Protein AF-A0A1H9ZCP8-F1 (afdb_monomer)

Foldseek 3Di:
DDDPDDDPQQVLLVVLVVQLQVCLQVLPLVSNCVQADQQEWEQDPVVRDIATGSVSVSVVSVQVCQQFVNKHKAWDDWDDDRQKIKTKIWIWGAGCCQDPNRGGDRDIDIKIKMWIFGHDPSGGRYIYIDIPVVRRCVSVVNADDVVLCPDPVVVVVVVVSVVVPDPDDPDDPDDDDPDDDDDDDDDDDDDDDDDDDDDDDD

Radius of gyration: 33.03 Å; Cα contacts (8 Å, |Δi|>4): 284; chains: 1; bounding box: 80×65×100 Å

Solvent-accessible surface area (backbone atoms only — not comparable to full-atom values): 11971 Å² total; per-residue (Å²): 133,82,78,90,72,74,50,76,60,28,48,47,42,50,52,45,59,57,61,37,52,62,22,56,55,67,68,35,57,67,61,37,52,68,48,38,31,73,73,19,37,36,35,37,60,81,75,77,41,74,37,63,23,52,65,50,47,43,56,50,51,54,47,49,41,56,11,19,77,65,40,37,71,47,80,77,45,78,47,68,57,64,56,36,38,41,35,37,34,38,39,35,28,40,26,69,21,60,51,97,84,39,74,50,73,72,46,75,45,75,39,49,36,37,38,45,30,35,47,49,99,57,17,42,36,32,34,46,35,42,54,47,57,67,60,45,36,35,77,71,65,76,40,80,59,68,76,48,42,76,35,81,64,30,46,49,50,52,50,49,58,58,57,74,69,58,88,80,92,85,88,86,81,88,91,86,88,86,85,89,88,83,82,84,86,88,82,89,76,92,86,87,90,80,90,85,87,88,83,87,89,135

Mean predicted aligned error: 12.97 Å

Structure (mmCIF, N/CA/C/O backbone):
data_AF-A0A1H9ZCP8-F1
#
_entry.id   AF-A0A1H9ZCP8-F1
#
loop_
_atom_site.group_PDB
_atom_site.id
_atom_site.type_symbol
_atom_site.label_atom_id
_atom_site.label_alt_id
_atom_site.label_comp_id
_atom_site.label_asym_id
_atom_site.label_entity_id
_atom_site.label_seq_id
_atom_site.pdbx_PDB_ins_code
_atom_site.Cartn_x
_atom_site.Cartn_y
_atom_site.Cartn_z
_atom_site.occupancy
_atom_site.B_iso_or_equiv
_atom_site.auth_seq_id
_atom_site.auth_comp_id
_atom_site.auth_asym_id
_atom_site.auth_atom_id
_atom_site.pdbx_PDB_model_num
ATOM 1 N N . MET A 1 1 ? 11.572 27.901 -20.870 1.00 42.59 1 MET A N 1
ATOM 2 C CA . MET A 1 1 ? 11.394 26.896 -19.803 1.00 42.59 1 MET A CA 1
ATOM 3 C C . MET A 1 1 ? 11.040 25.614 -20.513 1.00 42.59 1 MET A C 1
ATOM 5 O O . MET A 1 1 ? 9.950 25.556 -21.071 1.00 42.59 1 MET A O 1
ATOM 9 N N . ASP A 1 2 ? 11.967 24.665 -20.594 1.00 48.75 2 ASP A N 1
ATOM 10 C CA . ASP A 1 2 ? 11.686 23.410 -21.289 1.00 48.75 2 ASP A CA 1
ATOM 11 C C . ASP A 1 2 ? 10.613 22.629 -20.537 1.00 48.75 2 ASP A C 1
ATOM 13 O O . ASP A 1 2 ? 10.631 22.541 -19.306 1.00 48.75 2 ASP A O 1
ATOM 17 N N . ALA A 1 3 ? 9.655 22.082 -21.283 1.00 55.41 3 ALA A N 1
ATOM 18 C CA . ALA A 1 3 ? 8.682 21.167 -20.718 1.00 55.41 3 ALA A CA 1
ATOM 19 C C . ALA A 1 3 ? 9.429 19.926 -20.213 1.00 55.41 3 ALA A C 1
ATOM 21 O O . ALA A 1 3 ? 10.132 19.277 -20.992 1.00 55.41 3 ALA A O 1
ATOM 22 N N . LEU A 1 4 ? 9.269 19.610 -18.922 1.00 67.75 4 LEU A N 1
ATOM 23 C CA . LEU A 1 4 ? 9.843 18.429 -18.272 1.00 67.75 4 LEU A CA 1
ATOM 24 C C . LEU A 1 4 ? 9.391 17.164 -19.011 1.00 67.75 4 LEU A C 1
ATOM 26 O O . LEU A 1 4 ? 8.312 16.620 -18.776 1.00 67.75 4 LEU A O 1
ATOM 30 N N . THR A 1 5 ? 10.216 16.730 -19.959 1.00 87.62 5 THR A N 1
ATOM 31 C CA . THR A 1 5 ? 9.909 15.619 -20.849 1.00 87.62 5 THR A CA 1
ATOM 32 C C . THR A 1 5 ? 10.414 14.349 -20.193 1.00 87.62 5 THR A C 1
ATOM 34 O O . THR A 1 5 ? 11.619 14.134 -20.104 1.00 87.62 5 THR A O 1
ATOM 37 N N . LEU A 1 6 ? 9.476 13.520 -19.730 1.00 93.31 6 LEU A N 1
ATOM 38 C CA . LEU A 1 6 ? 9.767 12.218 -19.131 1.00 93.31 6 LEU A CA 1
ATOM 39 C C . LEU A 1 6 ? 10.681 11.391 -20.037 1.00 93.31 6 LEU A C 1
ATOM 41 O O . LEU A 1 6 ? 10.380 11.199 -21.223 1.00 93.31 6 LEU A O 1
ATOM 45 N N . THR A 1 7 ? 11.745 10.844 -19.456 1.00 95.88 7 THR A N 1
ATOM 46 C CA . THR A 1 7 ? 12.612 9.884 -20.141 1.00 95.88 7 THR A CA 1
ATOM 47 C C . THR A 1 7 ? 11.831 8.612 -20.517 1.00 95.88 7 THR A C 1
ATOM 49 O O . THR A 1 7 ? 10.800 8.300 -19.907 1.00 95.88 7 THR A O 1
ATOM 52 N N . PRO A 1 8 ? 12.308 7.814 -21.493 1.00 95.94 8 PRO A N 1
ATOM 53 C CA . PRO A 1 8 ? 11.675 6.538 -21.837 1.00 95.94 8 PRO A CA 1
ATOM 54 C C . PRO A 1 8 ? 11.573 5.565 -20.651 1.00 95.94 8 PRO A C 1
ATOM 56 O O . PRO A 1 8 ? 10.605 4.812 -20.555 1.00 95.94 8 PRO A O 1
ATOM 59 N N . THR A 1 9 ? 12.545 5.603 -19.733 1.00 96.25 9 THR A N 1
ATOM 60 C CA . THR A 1 9 ? 12.542 4.802 -18.501 1.00 96.25 9 THR A CA 1
ATOM 61 C C . THR A 1 9 ? 11.464 5.266 -17.528 1.00 96.25 9 THR A C 1
ATOM 63 O O . THR A 1 9 ? 10.649 4.447 -17.111 1.00 96.25 9 THR A O 1
ATOM 66 N N . GLU A 1 10 ? 11.381 6.565 -17.236 1.00 97.19 10 GLU A N 1
ATOM 67 C CA . GLU A 1 10 ? 10.352 7.109 -16.340 1.00 97.19 10 GLU A CA 1
ATOM 68 C C . GLU A 1 10 ? 8.944 6.859 -16.885 1.00 97.19 10 GLU A C 1
ATOM 70 O O . GLU A 1 10 ? 8.060 6.463 -16.131 1.00 97.19 10 GLU A O 1
ATOM 75 N N . ARG A 1 11 ? 8.741 7.005 -18.202 1.00 96.88 11 ARG A N 1
ATOM 76 C CA . ARG A 1 11 ? 7.466 6.686 -18.861 1.00 96.88 11 ARG A CA 1
ATOM 77 C C . ARG A 1 11 ? 7.075 5.220 -18.662 1.00 96.88 11 ARG A C 1
ATOM 79 O O . ARG A 1 11 ? 6.011 4.958 -18.117 1.00 96.88 11 ARG A O 1
ATOM 86 N N . ARG A 1 12 ? 7.962 4.280 -19.011 1.00 97.12 12 ARG A N 1
ATOM 87 C CA . ARG A 1 12 ? 7.746 2.834 -18.814 1.00 97.12 12 ARG A CA 1
ATOM 88 C C . ARG A 1 12 ? 7.429 2.501 -17.353 1.00 97.12 12 ARG A C 1
ATOM 90 O O . ARG A 1 12 ? 6.548 1.693 -17.079 1.00 97.12 12 ARG A O 1
ATOM 97 N N . ASN A 1 13 ? 8.147 3.122 -16.420 1.00 97.69 13 ASN A N 1
ATOM 98 C CA . ASN A 1 13 ? 7.955 2.914 -14.991 1.00 97.69 13 ASN A CA 1
ATOM 99 C C . ASN A 1 13 ? 6.575 3.437 -14.537 1.00 97.69 13 ASN A C 1
ATOM 101 O O . ASN A 1 13 ? 5.847 2.709 -13.861 1.00 97.69 13 ASN A O 1
ATOM 105 N N . LEU A 1 14 ? 6.162 4.635 -14.974 1.00 97.06 14 LEU A N 1
ATOM 106 C CA . LEU A 1 14 ? 4.819 5.174 -14.726 1.00 97.06 14 LEU A CA 1
ATOM 107 C C . LEU A 1 14 ? 3.705 4.303 -15.323 1.00 97.06 14 LEU A C 1
ATOM 109 O O . LEU A 1 14 ? 2.698 4.085 -14.648 1.00 97.06 14 LEU A O 1
ATOM 113 N N . ASP A 1 15 ? 3.881 3.799 -16.546 1.00 97.44 15 ASP A N 1
ATOM 114 C CA . ASP A 1 15 ? 2.910 2.932 -17.223 1.00 97.44 15 ASP A CA 1
ATOM 115 C C . ASP A 1 15 ? 2.699 1.625 -16.431 1.00 97.44 15 ASP A C 1
ATOM 117 O O . ASP A 1 15 ? 1.558 1.222 -16.179 1.00 97.44 15 ASP A O 1
ATOM 121 N N . THR A 1 16 ? 3.782 1.006 -15.936 1.00 98.00 16 THR A N 1
ATOM 122 C CA . THR A 1 16 ? 3.701 -0.158 -15.034 1.00 98.00 16 THR A CA 1
ATOM 123 C C . THR A 1 16 ? 2.942 0.187 -13.750 1.00 98.00 16 THR A C 1
ATOM 125 O O . THR A 1 16 ? 2.014 -0.530 -13.372 1.00 98.00 16 THR A O 1
ATOM 128 N N . MET A 1 17 ? 3.285 1.293 -13.082 1.00 97.62 17 MET A N 1
ATOM 129 C CA . MET A 1 17 ? 2.613 1.699 -11.842 1.00 97.62 17 MET A CA 1
ATOM 130 C C . MET A 1 17 ? 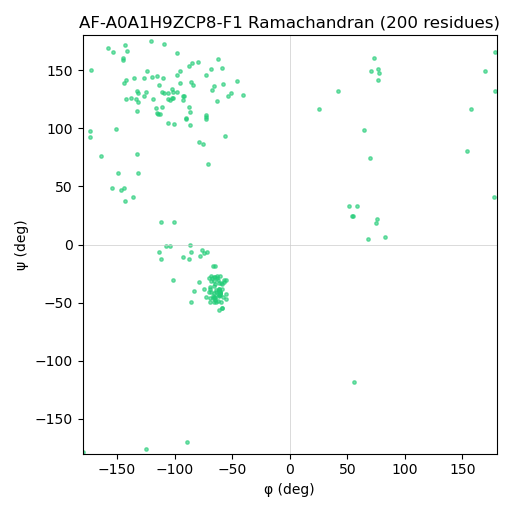1.135 2.078 -12.062 1.00 97.62 17 MET A C 1
ATOM 132 O O . MET A 1 17 ? 0.299 1.926 -11.166 1.00 97.62 17 MET A O 1
ATOM 136 N N . ALA A 1 18 ? 0.767 2.561 -13.252 1.00 96.94 18 ALA A N 1
ATOM 137 C CA . ALA A 1 18 ? -0.620 2.819 -13.638 1.00 96.94 18 ALA A CA 1
ATOM 138 C C . ALA A 1 18 ? -1.417 1.522 -13.817 1.00 96.94 18 ALA A C 1
ATOM 140 O O . ALA A 1 18 ? -2.562 1.455 -13.373 1.00 96.94 18 ALA A O 1
ATOM 141 N N . ALA A 1 19 ? -0.806 0.476 -14.377 1.00 97.88 19 ALA A N 1
ATOM 142 C CA . ALA A 1 19 ? -1.441 -0.831 -14.532 1.00 97.88 19 ALA A CA 1
ATOM 143 C C . ALA A 1 19 ? -1.687 -1.564 -13.194 1.00 97.88 19 ALA A C 1
ATOM 145 O O . ALA A 1 19 ? -2.640 -2.336 -13.089 1.00 97.88 19 ALA A O 1
ATOM 146 N N . VAL A 1 20 ? -0.887 -1.287 -12.156 1.00 97.75 20 VAL A N 1
ATOM 147 C CA . VAL A 1 20 ? -1.008 -1.905 -10.819 1.00 97.75 20 VAL A CA 1
ATOM 148 C C . VAL A 1 20 ? -2.257 -1.443 -10.049 1.00 97.75 20 VAL A C 1
ATOM 150 O O . VAL A 1 20 ? -2.931 -2.266 -9.424 1.00 97.75 20 VAL A O 1
ATOM 153 N N . VAL A 1 21 ? -2.612 -0.153 -10.099 1.00 96.44 21 VAL A N 1
ATOM 154 C CA . VAL A 1 21 ? -3.711 0.430 -9.292 1.00 96.44 21 VAL A CA 1
ATOM 155 C C . VAL A 1 21 ? -5.094 -0.203 -9.571 1.00 96.44 21 VAL A C 1
ATOM 157 O O . VAL A 1 21 ? -5.818 -0.494 -8.613 1.00 96.44 21 VAL A O 1
ATOM 160 N N . PRO A 1 22 ? -5.494 -0.492 -10.826 1.00 98.31 22 PRO A N 1
ATOM 161 C CA . PRO A 1 22 ? -6.716 -1.244 -11.108 1.00 98.31 22 PRO A CA 1
ATOM 162 C C . PRO A 1 22 ? -6.750 -2.649 -10.496 1.00 98.31 22 PRO A C 1
ATOM 164 O O . PRO A 1 22 ? -7.827 -3.096 -10.111 1.00 98.31 22 PRO A O 1
ATOM 167 N N . GLN A 1 23 ? -5.609 -3.337 -10.374 1.00 98.50 23 GLN A N 1
ATOM 168 C CA . GLN A 1 23 ? -5.559 -4.689 -9.798 1.00 98.50 23 GLN A CA 1
ATOM 169 C C . GLN A 1 23 ? -5.736 -4.652 -8.277 1.00 98.50 23 GLN A C 1
ATOM 171 O O . GLN A 1 23 ? -6.489 -5.454 -7.726 1.00 98.50 23 GLN A O 1
ATOM 176 N N . TRP A 1 24 ? -5.148 -3.650 -7.611 1.00 98.25 24 TRP A N 1
ATOM 177 C CA . TRP A 1 24 ? -5.436 -3.341 -6.206 1.00 98.25 24 TRP A CA 1
ATOM 178 C C . TRP A 1 24 ? -6.925 -3.109 -5.957 1.00 98.25 24 TRP A C 1
ATOM 180 O O . TRP A 1 24 ? -7.489 -3.709 -5.051 1.00 98.25 24 TRP A O 1
ATOM 190 N N . ASN A 1 25 ? -7.578 -2.305 -6.796 1.00 98.44 25 ASN A N 1
ATOM 191 C CA . ASN A 1 25 ? -9.012 -2.012 -6.691 1.00 98.44 25 ASN A CA 1
ATOM 192 C C . ASN A 1 25 ? -9.939 -3.187 -7.074 1.00 98.44 25 ASN A C 1
ATOM 194 O O . ASN A 1 25 ? -11.153 -3.079 -6.911 1.00 98.44 25 ASN A O 1
ATOM 198 N N . ARG A 1 26 ? -9.388 -4.296 -7.582 1.00 98.44 26 ARG A N 1
ATOM 199 C CA . ARG A 1 26 ? -10.088 -5.570 -7.841 1.00 98.44 26 ARG A CA 1
ATOM 200 C C . ARG A 1 26 ? -9.711 -6.675 -6.847 1.00 98.44 26 ARG A C 1
ATOM 202 O O . ARG A 1 26 ? -10.201 -7.791 -6.983 1.00 98.44 26 ARG A O 1
ATOM 209 N N . HIS A 1 27 ? -8.801 -6.385 -5.913 1.00 98.56 27 HIS A N 1
ATOM 210 C CA . HIS A 1 27 ? -8.153 -7.351 -5.013 1.00 98.56 27 HIS A CA 1
ATOM 211 C C . HIS A 1 27 ? -7.450 -8.513 -5.744 1.00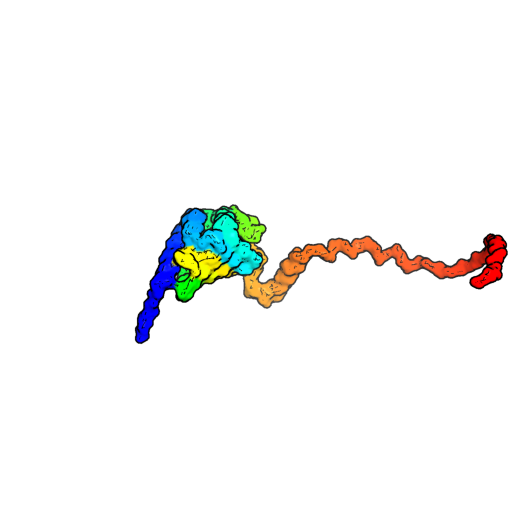 98.56 27 HIS A C 1
ATOM 213 O O . HIS A 1 27 ? -7.227 -9.580 -5.169 1.00 98.56 27 HIS A O 1
ATOM 219 N N . ASP A 1 28 ? -7.055 -8.308 -7.007 1.00 98.75 28 ASP A N 1
ATOM 220 C CA . ASP A 1 28 ? -6.377 -9.323 -7.816 1.00 98.75 28 ASP A CA 1
ATOM 221 C C . ASP A 1 28 ? -4.893 -9.412 -7.439 1.00 98.75 28 ASP A C 1
ATOM 223 O O . ASP A 1 28 ? -4.020 -8.761 -8.016 1.00 98.75 28 ASP A O 1
ATOM 227 N N . VAL A 1 29 ? -4.601 -10.257 -6.451 1.00 98.75 29 VAL A N 1
ATOM 228 C CA . VAL A 1 29 ? -3.238 -10.524 -5.976 1.00 98.75 29 VAL A CA 1
ATOM 229 C C . VAL A 1 29 ? -2.334 -11.060 -7.092 1.00 98.75 29 VAL A C 1
ATOM 231 O O . VAL A 1 29 ? -1.146 -10.740 -7.103 1.00 98.75 29 VAL A O 1
ATOM 234 N N . ALA A 1 30 ? -2.857 -11.849 -8.037 1.00 98.62 30 ALA A N 1
ATOM 235 C CA . ALA A 1 30 ? -2.056 -12.371 -9.143 1.00 98.62 30 ALA A CA 1
ATOM 236 C C . ALA A 1 30 ? -1.721 -11.256 -10.145 1.00 98.62 30 ALA A C 1
ATOM 238 O O . ALA A 1 30 ? -0.556 -11.100 -10.516 1.00 98.62 30 ALA A O 1
ATOM 239 N N . GLY A 1 31 ? -2.712 -10.434 -10.500 1.00 98.56 31 GLY A N 1
ATOM 240 C CA . GLY A 1 31 ? -2.549 -9.238 -11.324 1.00 98.56 31 GLY A CA 1
ATOM 241 C C . GLY A 1 31 ? -1.559 -8.235 -10.730 1.00 98.56 31 GLY A C 1
ATOM 242 O O . GLY A 1 31 ? -0.671 -7.774 -11.440 1.00 98.56 31 GLY A O 1
ATOM 243 N N . ILE A 1 32 ? -1.629 -7.951 -9.423 1.00 98.75 32 ILE A N 1
ATOM 244 C CA . ILE A 1 32 ? -0.652 -7.089 -8.727 1.00 98.75 32 ILE A CA 1
ATOM 245 C C . ILE A 1 32 ? 0.763 -7.674 -8.865 1.00 98.75 32 ILE A C 1
ATOM 247 O O . ILE A 1 32 ? 1.674 -7.008 -9.360 1.00 98.75 32 ILE A O 1
ATOM 251 N N . LEU A 1 33 ? 0.951 -8.943 -8.484 1.00 98.69 33 LEU A N 1
ATOM 252 C CA . LEU A 1 33 ? 2.263 -9.600 -8.489 1.00 98.69 33 LEU A CA 1
ATOM 253 C C . LEU A 1 33 ? 2.845 -9.812 -9.899 1.00 98.69 33 LEU A C 1
ATOM 255 O O . LEU A 1 33 ? 4.059 -9.985 -10.030 1.00 98.69 33 LEU A O 1
ATOM 259 N N . ALA A 1 34 ? 2.033 -9.764 -10.958 1.00 98.44 34 ALA A N 1
ATOM 260 C CA . ALA A 1 34 ? 2.506 -9.834 -12.341 1.00 98.44 34 ALA A CA 1
ATOM 261 C C . ALA A 1 34 ? 3.418 -8.650 -12.722 1.00 98.44 34 ALA A C 1
ATOM 263 O O . ALA A 1 34 ? 4.331 -8.827 -13.534 1.00 98.44 34 ALA A O 1
ATOM 264 N N . HIS A 1 35 ? 3.232 -7.480 -12.098 1.00 98.38 35 HIS A N 1
ATOM 265 C CA . HIS A 1 35 ? 4.054 -6.276 -12.300 1.00 98.38 35 HIS A CA 1
ATOM 266 C C . HIS A 1 35 ? 5.291 -6.210 -11.390 1.00 98.38 35 HIS A C 1
ATOM 268 O O . HIS A 1 35 ? 6.184 -5.392 -11.602 1.00 98.38 35 HIS A O 1
ATOM 274 N N . TYR A 1 36 ? 5.363 -7.068 -10.374 1.00 98.56 36 TYR A N 1
ATOM 275 C CA . TYR A 1 36 ? 6.453 -7.068 -9.403 1.00 98.56 36 TYR A CA 1
ATOM 276 C C . TYR A 1 36 ? 7.639 -7.885 -9.952 1.00 98.56 36 TYR A C 1
ATOM 278 O O . TYR A 1 36 ? 7.481 -8.761 -10.815 1.00 98.56 36 TYR A O 1
ATOM 286 N N . ASP A 1 37 ? 8.841 -7.606 -9.460 1.00 98.56 37 ASP A N 1
ATOM 287 C CA . ASP A 1 37 ? 10.023 -8.448 -9.642 1.00 98.56 37 ASP A CA 1
ATOM 288 C C . ASP A 1 37 ? 9.888 -9.718 -8.786 1.00 98.56 37 ASP A C 1
ATOM 290 O O . ASP A 1 37 ? 9.305 -9.690 -7.699 1.00 98.56 37 ASP A O 1
ATOM 294 N N . ASP A 1 38 ? 10.402 -10.859 -9.248 1.00 97.81 38 ASP A N 1
ATOM 295 C CA . ASP A 1 38 ? 10.293 -12.122 -8.498 1.00 97.81 38 ASP A CA 1
ATOM 296 C C . ASP A 1 38 ? 11.028 -12.069 -7.147 1.00 97.81 38 ASP A C 1
ATOM 298 O O . ASP A 1 38 ? 10.623 -12.729 -6.186 1.00 97.81 38 ASP A O 1
ATOM 302 N N . ARG A 1 39 ? 12.066 -11.227 -7.054 1.00 97.75 39 ARG A N 1
ATOM 303 C CA . ARG A 1 39 ? 12.881 -10.968 -5.862 1.00 97.75 39 ARG A CA 1
ATOM 304 C C . ARG A 1 39 ? 12.500 -9.665 -5.145 1.00 97.75 39 ARG A C 1
ATOM 306 O O . ARG A 1 39 ? 13.316 -9.177 -4.361 1.00 97.75 39 ARG A O 1
ATOM 313 N N . ILE A 1 40 ? 11.292 -9.128 -5.379 1.00 98.69 40 ILE A N 1
ATOM 314 C CA . ILE A 1 40 ? 10.762 -7.935 -4.691 1.00 98.69 40 ILE A CA 1
ATOM 315 C C . ILE A 1 40 ? 11.115 -7.944 -3.200 1.00 98.69 40 ILE A C 1
ATOM 317 O O . ILE A 1 40 ? 10.858 -8.920 -2.490 1.00 98.69 40 ILE A O 1
ATOM 321 N N . THR A 1 41 ? 11.683 -6.844 -2.716 1.00 98.75 41 THR A N 1
ATOM 322 C CA . THR A 1 41 ? 11.825 -6.588 -1.282 1.00 98.75 41 THR A CA 1
ATOM 323 C C . THR A 1 41 ? 10.902 -5.440 -0.886 1.00 98.75 41 THR A C 1
ATOM 325 O O . THR A 1 41 ? 11.038 -4.333 -1.388 1.00 98.75 41 THR A O 1
ATOM 328 N N . TRP A 1 42 ? 9.948 -5.706 0.006 1.00 98.62 42 TRP A N 1
ATOM 329 C CA . TRP A 1 42 ? 8.998 -4.702 0.486 1.00 98.62 42 TRP A CA 1
ATOM 330 C C . TRP A 1 42 ? 9.259 -4.417 1.966 1.00 98.62 42 TRP A C 1
ATOM 332 O O . TRP A 1 42 ? 9.062 -5.279 2.826 1.00 98.62 42 TRP A O 1
ATOM 342 N N . HIS A 1 43 ? 9.721 -3.206 2.257 1.00 98.50 43 HIS A N 1
ATOM 343 C CA . HIS A 1 43 ? 9.957 -2.683 3.593 1.00 98.50 43 HIS A CA 1
ATOM 344 C C . HIS A 1 43 ? 8.697 -1.984 4.117 1.00 98.50 43 HIS A C 1
ATOM 346 O O . HIS A 1 43 ? 8.351 -0.893 3.677 1.00 98.50 43 HIS A O 1
ATOM 352 N N . ASP A 1 44 ? 8.020 -2.599 5.085 1.00 96.88 44 ASP A N 1
ATOM 353 C CA . ASP A 1 44 ? 6.991 -1.931 5.880 1.00 96.88 44 ASP A CA 1
ATOM 354 C C . ASP A 1 44 ? 7.669 -1.229 7.060 1.00 96.88 44 ASP A C 1
ATOM 356 O O . ASP A 1 44 ? 8.072 -1.863 8.046 1.00 96.88 44 ASP A O 1
ATOM 360 N N . VAL A 1 45 ? 7.815 0.090 6.932 1.00 97.44 45 VAL A N 1
ATOM 361 C CA . VAL A 1 45 ? 8.527 0.918 7.910 1.00 97.44 45 VAL A CA 1
ATOM 362 C C . VAL A 1 45 ? 7.760 0.983 9.230 1.00 97.44 45 VAL A C 1
ATOM 364 O O . VAL A 1 45 ? 8.358 0.854 10.298 1.00 97.44 45 VAL A O 1
ATOM 367 N N . ALA A 1 46 ? 6.432 1.114 9.175 1.00 90.25 46 ALA A N 1
ATOM 368 C CA . ALA A 1 46 ? 5.585 1.273 10.358 1.00 90.25 46 ALA A CA 1
ATOM 369 C C . ALA A 1 46 ? 5.586 0.036 11.277 1.00 90.25 46 ALA A C 1
ATOM 371 O O . ALA A 1 46 ? 5.398 0.163 12.488 1.00 90.25 46 ALA A O 1
ATOM 372 N N . ARG A 1 47 ? 5.813 -1.160 10.720 1.00 90.38 47 ARG A N 1
ATOM 373 C CA . ARG A 1 47 ? 5.908 -2.429 11.460 1.00 90.38 47 ARG A CA 1
ATOM 374 C C . ARG A 1 47 ? 7.338 -2.941 11.633 1.00 90.38 47 ARG A C 1
ATOM 376 O O . ARG A 1 47 ? 7.507 -4.002 12.232 1.00 90.38 47 ARG A O 1
ATOM 383 N N . GLY A 1 48 ? 8.347 -2.249 11.098 1.00 94.12 48 GLY A N 1
ATOM 384 C CA . GLY A 1 48 ? 9.742 -2.704 11.112 1.00 94.12 48 GLY A CA 1
ATOM 385 C C . GLY A 1 48 ? 9.938 -4.067 10.437 1.00 94.12 48 GLY A C 1
ATOM 386 O O . GLY A 1 48 ? 10.751 -4.875 10.886 1.00 94.12 48 GLY A O 1
ATOM 387 N N . ARG A 1 49 ? 9.148 -4.370 9.397 1.00 95.00 49 ARG A N 1
ATOM 388 C CA . ARG A 1 49 ? 9.129 -5.679 8.725 1.00 95.00 49 ARG A CA 1
ATOM 389 C C . ARG A 1 49 ? 9.609 -5.562 7.288 1.00 95.00 49 ARG A C 1
ATOM 391 O O . ARG A 1 49 ? 9.303 -4.604 6.597 1.00 95.00 49 ARG A O 1
ATOM 398 N N . THR A 1 50 ? 10.304 -6.591 6.816 1.00 98.44 50 THR A N 1
ATOM 399 C CA . THR A 1 50 ? 10.656 -6.742 5.400 1.00 98.44 50 THR A CA 1
ATOM 400 C C . THR A 1 50 ? 10.032 -8.025 4.867 1.00 98.44 50 THR A C 1
ATOM 402 O O . THR A 1 50 ? 10.243 -9.089 5.449 1.00 98.44 50 THR A O 1
ATOM 405 N N . LEU A 1 51 ? 9.260 -7.927 3.787 1.00 98.50 51 LEU A N 1
ATOM 406 C CA . LEU A 1 51 ? 8.754 -9.061 3.013 1.00 98.50 51 LEU A CA 1
ATOM 407 C C . LEU A 1 51 ? 9.700 -9.299 1.832 1.00 98.50 51 LEU A C 1
ATOM 409 O O . LEU A 1 51 ? 10.162 -8.341 1.211 1.00 98.50 51 LEU A O 1
ATOM 413 N N . ARG A 1 52 ? 10.003 -10.561 1.523 1.00 98.62 52 ARG A N 1
ATOM 414 C CA . ARG A 1 52 ? 10.921 -10.939 0.439 1.00 98.62 52 ARG A CA 1
ATOM 415 C C . ARG A 1 52 ? 10.273 -11.927 -0.523 1.00 98.62 52 ARG A C 1
ATOM 417 O O . ARG A 1 52 ? 9.795 -12.983 -0.109 1.00 98.62 52 ARG A O 1
ATOM 424 N N . GLY A 1 53 ? 10.318 -11.586 -1.806 1.00 98.56 53 GLY A N 1
ATOM 425 C CA . GLY A 1 53 ? 9.746 -12.353 -2.905 1.00 98.56 53 GLY A CA 1
ATOM 426 C C . GLY A 1 53 ? 8.218 -12.286 -2.977 1.00 98.56 53 GLY A C 1
ATOM 427 O O . GLY A 1 53 ? 7.520 -11.980 -2.004 1.00 98.56 53 GLY A O 1
ATOM 428 N N . LYS A 1 54 ? 7.686 -12.617 -4.157 1.00 98.56 54 LYS A N 1
ATOM 429 C CA . LYS A 1 54 ? 6.247 -12.528 -4.465 1.00 98.56 54 LYS A CA 1
ATOM 430 C C . LYS A 1 54 ? 5.348 -13.329 -3.525 1.00 98.56 54 LYS A C 1
ATOM 432 O O . LYS A 1 54 ? 4.225 -12.904 -3.278 1.00 98.56 54 LYS A O 1
ATOM 437 N N . GLN A 1 55 ? 5.828 -14.445 -2.972 1.00 98.56 55 GLN A N 1
ATOM 438 C CA . GLN A 1 55 ? 5.056 -15.260 -2.031 1.00 98.56 55 GLN A CA 1
ATOM 439 C C . GLN A 1 55 ? 4.699 -14.473 -0.761 1.00 98.56 55 GLN A C 1
ATOM 441 O O . GLN A 1 55 ? 3.521 -14.303 -0.463 1.00 98.56 55 GLN A O 1
ATOM 446 N N . GLN A 1 56 ? 5.697 -13.923 -0.057 1.00 98.62 56 GLN A N 1
ATOM 447 C CA . GLN A 1 56 ? 5.467 -13.200 1.202 1.00 98.62 56 GLN A CA 1
ATOM 448 C C . GLN A 1 56 ? 4.637 -11.927 0.994 1.00 98.62 56 GLN A C 1
ATOM 450 O O . GLN A 1 56 ? 3.827 -11.566 1.849 1.00 98.62 56 GLN A O 1
ATOM 455 N N . VAL A 1 57 ? 4.822 -11.263 -0.151 1.00 98.69 57 VAL A N 1
ATOM 456 C CA . VAL A 1 57 ? 3.993 -10.125 -0.561 1.00 98.69 57 VAL A CA 1
ATOM 457 C C . VAL A 1 57 ? 2.552 -10.569 -0.823 1.00 98.69 57 VAL A C 1
ATOM 459 O O . VAL A 1 57 ? 1.630 -9.985 -0.265 1.00 98.69 57 VAL A O 1
ATOM 462 N N . GLY A 1 58 ? 2.334 -11.633 -1.599 1.00 98.69 58 GLY A N 1
ATOM 463 C CA . GLY A 1 58 ? 1.001 -12.168 -1.887 1.00 98.69 58 GLY A CA 1
ATOM 464 C C . GLY A 1 58 ? 0.246 -12.641 -0.645 1.00 98.69 58 GLY A C 1
ATOM 465 O O . GLY A 1 58 ? -0.953 -12.398 -0.526 1.00 98.69 58 GLY A O 1
ATOM 466 N N . ASP A 1 59 ? 0.944 -13.262 0.306 1.00 98.50 59 ASP A N 1
ATOM 467 C CA . ASP A 1 59 ? 0.377 -13.675 1.593 1.00 98.50 59 ASP A CA 1
ATOM 468 C C . ASP A 1 59 ? -0.068 -12.461 2.425 1.00 98.50 59 ASP A C 1
ATOM 470 O O . ASP A 1 59 ? -1.158 -12.467 3.002 1.00 98.50 59 ASP A O 1
ATOM 474 N N . TYR A 1 60 ? 0.727 -11.384 2.427 1.00 97.69 60 TYR A N 1
ATOM 475 C CA . TYR A 1 60 ? 0.351 -10.114 3.049 1.00 97.69 60 TYR A CA 1
ATOM 476 C C . TYR A 1 60 ? -0.853 -9.456 2.358 1.00 97.69 60 TYR A C 1
ATOM 478 O O . TYR A 1 60 ? -1.786 -9.049 3.048 1.00 97.69 60 TYR A O 1
ATOM 486 N N . LEU A 1 61 ? -0.873 -9.400 1.021 1.00 98.50 61 LEU A N 1
ATOM 487 C CA . LEU A 1 61 ? -1.976 -8.819 0.247 1.00 98.50 61 LEU A CA 1
ATOM 488 C C . LEU A 1 61 ? -3.297 -9.565 0.485 1.00 98.50 61 LEU A C 1
ATOM 490 O O . LEU A 1 61 ? -4.315 -8.929 0.746 1.00 98.50 61 LEU A O 1
ATOM 494 N N . ARG A 1 62 ? -3.284 -10.908 0.494 1.00 98.62 62 ARG A N 1
ATOM 495 C CA . ARG A 1 62 ? -4.474 -11.712 0.839 1.00 98.62 62 ARG A CA 1
ATOM 496 C C . A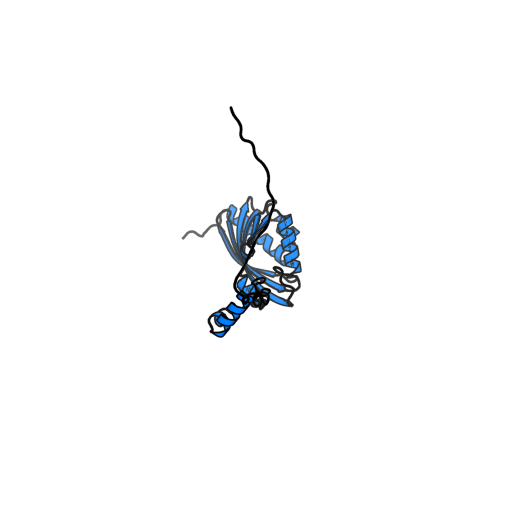RG A 1 62 ? -4.966 -11.424 2.260 1.00 98.62 62 ARG A C 1
ATOM 498 O O . ARG A 1 62 ? -6.169 -11.292 2.465 1.00 98.62 62 ARG A O 1
ATOM 505 N N . GLY A 1 63 ? -4.057 -11.273 3.225 1.00 98.06 63 GLY A N 1
ATOM 506 C CA . GLY A 1 63 ? -4.407 -10.868 4.590 1.00 98.06 63 GLY A CA 1
ATOM 507 C C . GLY A 1 63 ? -5.002 -9.457 4.673 1.00 98.06 63 GLY A C 1
ATOM 508 O O . GLY A 1 63 ? -5.961 -9.240 5.408 1.00 98.06 63 GLY A O 1
ATOM 509 N N . LEU A 1 64 ? -4.475 -8.509 3.893 1.00 97.81 64 LEU A N 1
ATOM 510 C CA . LEU A 1 64 ? -4.966 -7.131 3.827 1.00 97.81 64 LEU A CA 1
ATOM 511 C C . LEU A 1 64 ? -6.372 -7.049 3.214 1.00 97.81 64 LEU A C 1
ATOM 513 O O . LEU A 1 64 ? -7.240 -6.406 3.798 1.00 97.81 64 LEU A O 1
ATOM 517 N N . PHE A 1 65 ? -6.626 -7.740 2.099 1.00 98.69 65 PHE A N 1
ATOM 518 C CA . PHE A 1 65 ? -7.959 -7.795 1.486 1.00 98.69 65 PHE A CA 1
ATOM 519 C C . PHE A 1 65 ? -8.967 -8.570 2.350 1.00 98.69 65 PHE A C 1
ATOM 521 O O . PHE A 1 65 ? -10.131 -8.196 2.412 1.00 98.69 65 PHE A O 1
ATOM 528 N N . ALA A 1 66 ? -8.537 -9.581 3.113 1.00 98.38 66 ALA A N 1
ATOM 529 C CA . ALA A 1 66 ? -9.397 -10.208 4.122 1.00 98.38 66 ALA A CA 1
ATOM 530 C C . ALA A 1 66 ? -9.719 -9.270 5.307 1.00 98.38 66 ALA A C 1
ATOM 532 O O . ALA A 1 66 ? -10.775 -9.397 5.925 1.00 98.38 66 ALA A O 1
ATOM 533 N N . ALA A 1 67 ? -8.825 -8.330 5.639 1.00 98.19 67 ALA A N 1
ATOM 534 C CA . ALA A 1 67 ? -9.056 -7.328 6.680 1.00 98.19 67 ALA A CA 1
ATOM 535 C C . ALA A 1 67 ? -9.953 -6.164 6.219 1.00 98.19 67 ALA A C 1
ATOM 537 O O . ALA A 1 67 ? -10.700 -5.617 7.035 1.00 98.19 67 ALA A O 1
ATOM 538 N N . LEU A 1 68 ? -9.873 -5.814 4.931 1.00 98.56 68 LEU A N 1
ATOM 539 C CA . LEU A 1 68 ? -10.581 -4.723 4.257 1.00 98.56 68 LEU A CA 1
ATOM 540 C C . LEU A 1 68 ? -11.193 -5.251 2.931 1.00 98.56 68 LEU A C 1
ATOM 542 O O . LEU A 1 68 ? -10.619 -5.034 1.864 1.00 98.56 68 LEU A O 1
ATOM 546 N N . PRO A 1 69 ? -12.325 -5.981 2.964 1.00 98.56 69 PRO A N 1
ATOM 547 C CA . PRO A 1 69 ? -12.877 -6.679 1.789 1.00 98.56 69 PRO A CA 1
ATOM 548 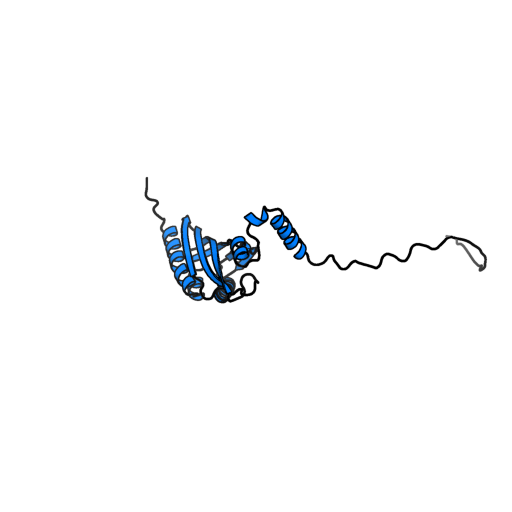C C . PRO A 1 69 ? -13.558 -5.760 0.761 1.00 98.56 69 PRO A C 1
ATOM 550 O O . PRO A 1 69 ? -13.935 -6.198 -0.320 1.00 98.56 69 PRO A O 1
ATOM 553 N N . ASP A 1 70 ? -13.715 -4.484 1.088 1.00 98.50 70 ASP A N 1
ATOM 554 C CA . ASP A 1 70 ? -14.193 -3.381 0.251 1.00 98.50 70 ASP A CA 1
ATOM 555 C C . ASP A 1 70 ? -13.063 -2.368 -0.044 1.00 98.50 70 ASP A C 1
ATOM 557 O O . ASP A 1 70 ? -13.333 -1.220 -0.401 1.00 98.50 70 ASP A O 1
ATOM 561 N N . LEU A 1 71 ? -11.793 -2.780 0.120 1.00 98.56 71 LEU A N 1
ATOM 562 C CA . LEU A 1 71 ? -10.625 -1.913 -0.039 1.00 98.56 71 LEU A CA 1
ATOM 563 C C . LEU A 1 71 ? -10.624 -1.204 -1.395 1.00 98.56 71 LEU A C 1
ATOM 565 O O . LEU A 1 71 ? -10.647 -1.846 -2.446 1.00 98.56 71 LEU A O 1
ATOM 569 N N . ARG A 1 72 ? -10.485 0.121 -1.355 1.00 98.50 72 ARG A N 1
ATOM 570 C CA . ARG A 1 72 ? -10.262 0.974 -2.521 1.00 98.50 72 ARG A CA 1
ATOM 571 C C . ARG A 1 72 ? -9.008 1.824 -2.326 1.00 98.50 72 ARG A C 1
ATOM 573 O O . ARG A 1 72 ? -8.848 2.441 -1.276 1.00 98.50 72 ARG A O 1
ATOM 580 N N . LEU A 1 73 ? -8.135 1.851 -3.328 1.00 98.25 73 LEU A N 1
ATOM 581 C CA . LEU A 1 73 ? -6.938 2.686 -3.401 1.00 98.25 73 LEU A CA 1
ATOM 582 C C . LEU A 1 73 ? -7.195 3.846 -4.369 1.00 98.25 73 LEU A C 1
ATOM 584 O O . LEU A 1 73 ? -7.535 3.630 -5.535 1.00 98.25 73 LEU A O 1
ATOM 588 N N . ASP A 1 74 ? -7.011 5.061 -3.865 1.00 97.69 74 ASP A N 1
ATOM 589 C CA . ASP A 1 74 ? -7.139 6.331 -4.574 1.00 97.69 74 ASP A CA 1
ATOM 590 C C . ASP A 1 74 ? -5.767 7.024 -4.614 1.00 97.69 74 ASP A C 1
ATOM 592 O O . ASP A 1 74 ? -5.171 7.289 -3.567 1.00 97.69 74 ASP A O 1
ATOM 596 N N . LEU A 1 75 ? -5.224 7.240 -5.813 1.00 97.44 75 LEU A N 1
ATOM 597 C CA . LEU A 1 75 ? -3.876 7.780 -6.018 1.00 97.44 75 LEU A CA 1
ATOM 598 C C . LEU A 1 75 ? -3.916 9.313 -6.022 1.00 97.44 75 LEU A C 1
ATOM 600 O O . LEU A 1 75 ? -4.524 9.907 -6.908 1.00 97.44 75 LEU A O 1
ATOM 604 N N . THR A 1 76 ? -3.227 9.943 -5.070 1.00 94.94 76 THR A N 1
ATOM 605 C CA . THR A 1 76 ? -3.162 11.407 -4.942 1.00 94.94 76 THR A CA 1
ATOM 606 C C . THR A 1 76 ? -2.051 11.993 -5.812 1.00 94.94 76 THR A C 1
ATOM 608 O O . THR A 1 76 ? -2.268 12.949 -6.552 1.00 94.94 76 THR A O 1
ATOM 611 N N . THR A 1 77 ? -0.851 11.416 -5.711 1.00 96.56 77 THR A N 1
ATOM 612 C CA . THR A 1 77 ? 0.387 11.970 -6.274 1.00 96.56 77 THR A CA 1
ATOM 613 C C . THR A 1 77 ? 1.263 10.835 -6.781 1.00 96.56 77 THR A C 1
ATOM 615 O O . THR A 1 77 ? 1.404 9.820 -6.102 1.00 96.56 77 THR A O 1
ATOM 618 N N . ARG A 1 78 ? 1.902 11.018 -7.940 1.00 97.44 78 ARG A N 1
ATOM 619 C CA . ARG A 1 78 ? 2.897 10.091 -8.490 1.00 97.44 78 ARG A CA 1
ATOM 620 C C . ARG A 1 78 ? 4.017 10.871 -9.168 1.00 97.44 78 ARG A C 1
ATOM 622 O O . ARG A 1 78 ? 3.746 11.692 -10.040 1.00 97.44 78 ARG A O 1
ATOM 629 N N . LEU A 1 79 ? 5.258 10.614 -8.763 1.00 97.12 79 LEU A N 1
ATOM 630 C CA . LEU A 1 79 ? 6.451 11.330 -9.214 1.00 97.12 79 LEU A CA 1
ATOM 631 C C . LEU A 1 79 ? 7.542 10.320 -9.598 1.00 97.12 79 LEU A C 1
ATOM 633 O O . LEU A 1 79 ? 8.009 9.594 -8.721 1.00 97.12 79 LEU A O 1
ATOM 637 N N . PRO A 1 80 ? 7.954 10.243 -10.874 1.00 97.00 80 PRO A N 1
ATOM 638 C CA . PRO A 1 80 ? 9.087 9.425 -11.283 1.00 97.00 80 PRO A CA 1
ATOM 639 C C . PRO A 1 80 ? 10.403 10.208 -11.159 1.00 97.00 80 PRO A C 1
ATOM 641 O O . PRO A 1 80 ? 10.423 11.434 -11.289 1.00 97.00 80 PRO A O 1
ATOM 644 N N . HIS A 1 81 ? 11.507 9.494 -10.965 1.00 96.50 81 HIS A N 1
ATOM 645 C CA . HIS A 1 81 ? 12.858 10.021 -11.116 1.00 96.50 81 HIS A CA 1
ATOM 646 C C . HIS A 1 81 ? 13.810 8.892 -11.528 1.00 96.50 81 HIS A C 1
ATOM 648 O O . HIS A 1 81 ? 14.241 8.087 -10.702 1.00 96.50 81 HIS A O 1
ATOM 654 N N . GLY A 1 82 ? 14.116 8.806 -12.825 1.00 95.88 82 GLY A N 1
ATOM 655 C CA . GLY A 1 82 ? 14.856 7.674 -13.386 1.00 95.88 82 GLY A CA 1
ATOM 656 C C . GLY A 1 82 ? 14.171 6.332 -13.085 1.00 95.88 82 GLY A C 1
ATOM 657 O O . GLY A 1 82 ? 13.040 6.090 -13.517 1.00 95.88 82 GLY A O 1
ATOM 658 N N . ASP A 1 83 ? 14.863 5.459 -12.350 1.00 98.00 83 ASP A N 1
ATOM 659 C CA . ASP A 1 83 ? 14.349 4.147 -11.938 1.00 98.00 83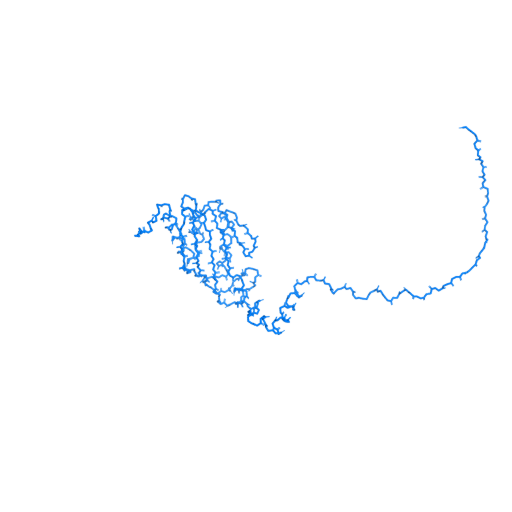 ASP A CA 1
ATOM 660 C C . ASP A 1 83 ? 13.526 4.160 -10.639 1.00 98.00 83 ASP A C 1
ATOM 662 O O . ASP A 1 83 ? 12.909 3.149 -10.316 1.00 98.00 83 ASP A O 1
ATOM 666 N N . ASP A 1 84 ? 13.444 5.279 -9.917 1.00 98.38 84 ASP A N 1
ATOM 667 C CA . ASP A 1 84 ? 12.624 5.387 -8.705 1.00 98.38 84 ASP A CA 1
ATOM 668 C C . ASP A 1 84 ? 11.260 6.053 -9.010 1.00 98.38 84 ASP A C 1
ATOM 670 O O . ASP A 1 84 ? 11.147 6.934 -9.865 1.00 98.38 84 ASP A O 1
ATOM 674 N N . VAL A 1 85 ? 10.198 5.641 -8.310 1.00 98.50 85 VAL A N 1
ATOM 675 C CA . VAL A 1 85 ? 8.856 6.250 -8.359 1.00 98.50 85 VAL A CA 1
ATOM 676 C C . VAL A 1 85 ? 8.334 6.444 -6.936 1.00 98.50 85 VAL A C 1
ATOM 678 O O . VAL A 1 85 ? 8.261 5.496 -6.157 1.00 98.50 85 VAL A O 1
ATOM 681 N N . ALA A 1 86 ? 7.942 7.671 -6.597 1.00 98.50 86 ALA A N 1
ATOM 682 C CA . ALA A 1 86 ? 7.283 7.998 -5.336 1.00 98.50 86 ALA A CA 1
ATOM 683 C C . ALA A 1 86 ? 5.775 8.174 -5.547 1.00 98.50 86 ALA A C 1
ATOM 685 O O . ALA A 1 86 ? 5.349 8.878 -6.468 1.00 98.50 86 ALA A O 1
ATOM 686 N N . GLU A 1 87 ? 4.965 7.568 -4.680 1.00 98.38 87 GLU A N 1
ATOM 687 C CA . GLU A 1 87 ? 3.502 7.638 -4.744 1.00 98.38 87 GLU A CA 1
ATOM 688 C C . GLU A 1 87 ? 2.896 7.980 -3.396 1.00 98.38 87 GLU A C 1
ATOM 690 O O . GLU A 1 87 ? 3.188 7.307 -2.414 1.00 98.38 87 GLU A O 1
ATOM 695 N N . GLU A 1 88 ? 2.002 8.968 -3.364 1.00 98.56 88 GLU A N 1
ATOM 696 C CA . GLU A 1 88 ? 1.088 9.192 -2.242 1.00 98.56 88 GLU A CA 1
ATOM 697 C C . GLU A 1 88 ? -0.315 8.748 -2.647 1.00 98.56 88 GLU A C 1
ATOM 699 O O . GLU A 1 88 ? -0.836 9.152 -3.690 1.00 98.56 88 GLU A O 1
ATOM 704 N N . TYR A 1 89 ? -0.951 7.950 -1.796 1.00 98.50 89 TYR A N 1
ATOM 705 C CA . TYR A 1 89 ? -2.300 7.450 -2.019 1.00 98.50 89 TYR A CA 1
ATOM 706 C C . TYR A 1 89 ? -3.082 7.328 -0.711 1.00 98.50 89 TYR A C 1
ATOM 708 O O . TYR A 1 89 ? -2.537 7.286 0.396 1.00 98.50 89 TYR A O 1
ATOM 716 N N . THR A 1 90 ? -4.403 7.268 -0.848 1.00 98.50 90 THR A N 1
ATOM 717 C CA . THR A 1 90 ? -5.312 6.915 0.236 1.00 98.50 90 THR A CA 1
ATOM 718 C C . THR A 1 90 ? -5.908 5.539 -0.019 1.00 98.50 90 THR A C 1
ATOM 720 O O . THR A 1 90 ? -6.471 5.284 -1.078 1.00 98.50 90 THR A O 1
ATOM 723 N N . ILE A 1 91 ? -5.852 4.670 0.985 1.00 98.19 91 ILE A N 1
ATOM 724 C CA . ILE A 1 91 ? -6.631 3.437 1.039 1.00 98.19 91 ILE A CA 1
ATOM 725 C C . ILE A 1 91 ? -7.876 3.682 1.901 1.00 98.19 91 ILE A C 1
ATOM 727 O O . ILE A 1 91 ? -7.774 4.192 3.017 1.00 98.19 91 ILE A O 1
ATOM 731 N N . THR A 1 92 ? -9.053 3.298 1.418 1.00 98.50 92 THR A N 1
ATOM 732 C CA . THR A 1 92 ? -10.300 3.268 2.199 1.00 98.50 92 THR A CA 1
ATOM 733 C C . THR A 1 92 ? -10.867 1.859 2.262 1.00 98.50 92 THR A C 1
ATOM 735 O O . THR A 1 92 ? -10.802 1.149 1.265 1.00 98.50 92 THR A O 1
ATOM 738 N N . GLY A 1 93 ? -11.462 1.467 3.388 1.00 98.31 93 GLY A N 1
ATOM 739 C CA . GLY A 1 93 ? -12.176 0.192 3.522 1.00 98.31 93 GLY A CA 1
ATOM 740 C C . GLY A 1 93 ? -12.720 -0.028 4.933 1.00 98.31 93 GLY A C 1
ATOM 741 O O . GLY A 1 93 ? -12.331 0.664 5.873 1.00 98.31 93 GLY A O 1
ATOM 742 N N . THR A 1 94 ? -13.618 -0.987 5.092 1.00 98.56 94 THR A N 1
ATOM 743 C CA . THR A 1 94 ? -14.283 -1.363 6.338 1.00 98.56 94 THR A CA 1
ATOM 744 C C . THR A 1 94 ? -13.521 -2.488 7.033 1.00 98.56 94 THR A C 1
ATOM 746 O O . THR A 1 94 ? -13.272 -3.548 6.465 1.00 98.56 94 THR A O 1
ATOM 749 N N . HIS A 1 95 ? -13.146 -2.264 8.292 1.00 98.19 95 HIS A N 1
ATOM 750 C CA . HIS A 1 95 ? -12.327 -3.176 9.089 1.00 98.19 95 HIS A CA 1
ATOM 751 C C . HIS A 1 95 ? -13.126 -4.402 9.570 1.00 98.19 95 HIS A C 1
ATOM 753 O O . HIS A 1 95 ? -13.695 -4.396 10.669 1.00 98.19 95 HIS A O 1
ATOM 759 N N . LEU A 1 96 ? -13.175 -5.437 8.723 1.00 98.31 96 LEU A N 1
ATOM 760 C CA . LEU A 1 96 ? -13.971 -6.663 8.902 1.00 98.31 96 LEU A CA 1
ATOM 761 C C . LEU A 1 96 ? -13.140 -7.934 9.158 1.00 98.31 96 LEU A C 1
ATOM 763 O O . LEU A 1 96 ? -13.689 -8.926 9.633 1.00 98.31 96 LEU A O 1
ATOM 767 N N . GLY A 1 97 ? -11.821 -7.888 8.956 1.00 96.94 97 GLY A N 1
ATOM 768 C CA . GLY A 1 97 ? -10.874 -8.904 9.439 1.00 96.94 97 GLY A CA 1
ATOM 769 C C . GLY A 1 97 ? -9.754 -8.293 10.291 1.00 96.94 97 GLY A C 1
ATOM 770 O O . GLY A 1 97 ? -9.767 -7.101 10.568 1.00 96.94 97 GLY A O 1
ATOM 771 N N . SER A 1 98 ? -8.783 -9.102 10.724 1.00 95.12 98 SER A N 1
ATOM 772 C CA . SER A 1 98 ? -7.695 -8.648 11.612 1.00 95.12 98 SER A CA 1
ATOM 773 C C . SER A 1 98 ? -6.670 -7.766 10.888 1.00 95.12 98 SER A C 1
ATOM 775 O O . SER A 1 98 ? -5.867 -8.271 10.099 1.00 95.12 98 SER A O 1
ATOM 777 N N . LEU A 1 99 ? -6.641 -6.463 11.189 1.00 92.75 99 LEU A N 1
ATOM 778 C CA . LEU A 1 99 ? -5.648 -5.522 10.662 1.00 92.75 99 LEU A CA 1
ATOM 779 C C . LEU A 1 99 ? -4.580 -5.212 11.719 1.00 92.75 99 LEU A C 1
ATOM 781 O O . LEU A 1 99 ? -4.886 -4.815 12.838 1.00 92.75 99 LEU A O 1
ATOM 785 N N . PHE A 1 100 ? -3.300 -5.394 11.381 1.00 86.31 100 PHE A N 1
ATOM 786 C CA . PHE A 1 100 ? -2.161 -5.157 12.290 1.00 86.31 100 PHE A CA 1
ATOM 787 C C . PHE A 1 100 ? -2.236 -5.901 13.647 1.00 86.31 100 PHE A C 1
ATOM 789 O O . PHE A 1 100 ? -1.615 -5.483 14.623 1.00 86.31 100 PHE A O 1
ATOM 796 N N . GLY A 1 101 ? -2.967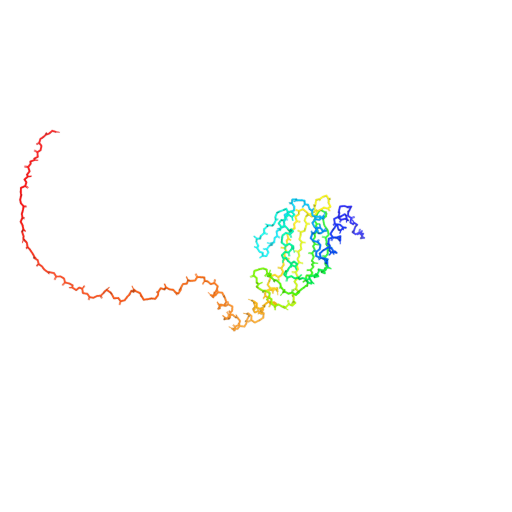 -7.022 13.708 1.00 87.75 101 GLY A N 1
ATOM 797 C CA . GLY A 1 101 ? -3.211 -7.785 14.940 1.00 87.75 101 GLY A CA 1
ATOM 798 C C . GLY A 1 101 ? -4.360 -7.248 15.803 1.00 87.75 101 GLY A C 1
ATOM 799 O O . GLY A 1 101 ? -4.575 -7.742 16.908 1.00 87.75 101 GLY A O 1
ATOM 800 N N . ILE A 1 102 ? -5.095 -6.250 15.314 1.00 90.50 102 ILE A N 1
ATOM 801 C CA . ILE A 1 102 ? -6.269 -5.667 15.962 1.00 90.50 102 ILE A CA 1
ATOM 802 C C . ILE A 1 102 ? -7.506 -6.419 15.444 1.00 90.50 102 ILE A C 1
ATOM 804 O O . ILE A 1 102 ? -7.662 -6.534 14.228 1.00 90.50 102 ILE A O 1
ATOM 808 N N . PRO A 1 103 ? -8.389 -6.939 16.318 1.00 94.12 103 PRO A N 1
ATOM 809 C CA . PRO A 1 103 ? -9.639 -7.569 15.895 1.00 94.12 103 PRO A CA 1
ATOM 810 C C . PRO A 1 103 ? -10.537 -6.608 15.096 1.00 94.12 103 PRO A C 1
ATOM 812 O O . PRO A 1 103 ? -10.488 -5.400 15.346 1.00 94.12 103 PRO A O 1
ATOM 815 N N . PRO A 1 104 ? -11.386 -7.121 14.186 1.00 96.81 104 PRO A N 1
ATOM 816 C CA . PRO A 1 104 ? -12.258 -6.287 13.367 1.00 96.81 104 PRO A CA 1
ATOM 817 C C . PRO A 1 104 ? -13.181 -5.416 14.220 1.00 96.81 104 PRO A C 1
ATOM 819 O O . PRO A 1 104 ? -13.736 -5.863 15.224 1.00 96.81 104 PRO A O 1
ATOM 822 N N . THR A 1 105 ? -13.347 -4.160 13.808 1.00 96.38 105 THR A N 1
ATOM 823 C CA . THR A 1 105 ? -14.129 -3.153 14.547 1.00 96.38 105 THR A CA 1
ATOM 824 C C . THR A 1 105 ? -15.391 -2.709 13.815 1.00 96.38 105 THR A C 1
ATOM 826 O O . THR A 1 105 ? -16.153 -1.918 14.367 1.00 96.38 105 THR A O 1
ATOM 829 N N . GLY A 1 106 ? -15.600 -3.153 12.569 1.00 96.44 106 GLY A N 1
ATOM 830 C CA . GLY A 1 106 ? -16.718 -2.722 11.723 1.00 96.44 106 GLY A CA 1
ATOM 831 C C . GLY A 1 106 ? -16.652 -1.256 11.279 1.00 96.44 106 GLY A C 1
ATOM 832 O O . GLY A 1 106 ? -17.587 -0.770 10.652 1.00 96.44 106 GLY A O 1
ATOM 833 N N . ARG A 1 107 ? -15.572 -0.531 11.601 1.00 96.50 107 ARG A N 1
ATOM 834 C CA . ARG A 1 107 ? -15.396 0.874 11.208 1.00 96.50 107 ARG A CA 1
ATOM 835 C C . ARG A 1 107 ? -14.792 0.975 9.816 1.00 96.50 107 ARG A C 1
ATOM 837 O O . ARG A 1 107 ? -13.839 0.263 9.505 1.00 96.50 107 ARG A O 1
ATOM 844 N N . THR A 1 108 ? -15.281 1.923 9.027 1.00 97.69 108 THR A N 1
ATOM 845 C CA . THR A 1 108 ? -14.575 2.401 7.837 1.00 97.69 108 THR A CA 1
ATOM 846 C C . THR A 1 108 ? -13.311 3.149 8.259 1.00 97.69 108 THR A C 1
ATOM 848 O O . THR A 1 108 ? -13.344 3.987 9.160 1.00 97.69 108 THR A O 1
ATOM 851 N N . LEU A 1 109 ? -12.198 2.832 7.607 1.00 97.62 109 LEU A N 1
ATOM 852 C CA . LEU A 1 109 ? -10.901 3.472 7.769 1.00 97.62 109 LEU A CA 1
ATOM 853 C C . LEU A 1 109 ? -10.564 4.282 6.517 1.00 97.62 109 LEU A C 1
ATOM 855 O O . LEU A 1 109 ? -10.828 3.846 5.395 1.00 97.62 109 LEU A O 1
ATOM 859 N N . ARG A 1 110 ? -9.915 5.429 6.718 1.00 97.75 110 ARG A N 1
ATOM 860 C CA . ARG A 1 110 ? -9.191 6.193 5.699 1.00 97.75 110 ARG A CA 1
ATOM 861 C C . ARG A 1 110 ? -7.712 6.199 6.081 1.00 97.75 110 ARG A C 1
ATOM 863 O O . ARG A 1 110 ? -7.326 6.766 7.101 1.00 97.75 110 ARG A O 1
ATOM 870 N N . ILE A 1 111 ? -6.893 5.543 5.274 1.00 96.94 111 ILE A N 1
ATOM 871 C CA . ILE A 1 111 ? -5.486 5.249 5.540 1.00 96.94 111 ILE A CA 1
ATOM 872 C C . ILE A 1 111 ? -4.645 6.014 4.516 1.00 96.94 111 ILE A C 1
ATOM 874 O O . ILE A 1 111 ? -4.699 5.703 3.330 1.00 96.94 111 ILE A O 1
ATOM 878 N N . ARG A 1 112 ? -3.873 7.015 4.949 1.00 97.81 112 ARG A N 1
ATOM 879 C CA . ARG A 1 112 ? -2.888 7.680 4.079 1.00 97.81 112 ARG A CA 1
ATOM 880 C C . ARG A 1 112 ? -1.587 6.889 4.070 1.00 97.81 112 ARG A C 1
ATOM 882 O O . ARG A 1 112 ? -1.132 6.451 5.130 1.00 97.81 112 ARG A O 1
ATOM 889 N N . ALA A 1 113 ? -0.996 6.732 2.894 1.00 98.06 113 ALA A N 1
ATOM 890 C CA . ALA A 1 113 ? 0.253 6.015 2.713 1.00 98.06 113 ALA A CA 1
ATOM 891 C C . ALA A 1 113 ? 1.122 6.637 1.615 1.00 98.06 113 ALA A C 1
ATOM 893 O O . ALA A 1 113 ? 0.630 7.351 0.737 1.00 98.06 113 ALA A O 1
ATOM 894 N N . VAL A 1 114 ? 2.418 6.342 1.690 1.00 98.56 114 VAL A N 1
ATOM 895 C CA . VAL A 1 114 ? 3.418 6.676 0.677 1.00 98.56 114 VAL A CA 1
ATOM 896 C C . VAL A 1 114 ? 4.261 5.437 0.387 1.00 98.56 114 VAL A C 1
ATOM 898 O O . VAL A 1 114 ? 4.754 4.806 1.322 1.00 98.56 114 VAL A O 1
ATOM 901 N N . SER A 1 115 ? 4.459 5.117 -0.890 1.00 98.50 115 SER A N 1
ATOM 902 C CA . SER A 1 115 ? 5.429 4.112 -1.348 1.00 98.50 115 SER A CA 1
ATOM 903 C C . SER A 1 115 ? 6.575 4.806 -2.081 1.00 98.50 115 SER A C 1
ATOM 905 O O . SER A 1 115 ? 6.335 5.622 -2.972 1.00 98.50 115 SER A O 1
ATOM 907 N N . PHE A 1 116 ? 7.814 4.464 -1.727 1.00 98.69 116 PHE A N 1
ATOM 908 C CA . PHE A 1 116 ? 9.010 4.785 -2.509 1.00 98.69 116 PHE A CA 1
ATOM 909 C C . PHE A 1 116 ? 9.489 3.509 -3.189 1.00 98.69 116 PHE A C 1
ATOM 911 O O . PHE A 1 116 ? 10.046 2.618 -2.543 1.00 98.69 116 PHE A O 1
ATOM 918 N N . VAL A 1 117 ? 9.232 3.419 -4.489 1.00 98.75 117 VAL A N 1
ATOM 919 C CA . VAL A 1 117 ? 9.384 2.201 -5.277 1.00 98.75 117 VAL A CA 1
ATOM 920 C C . VAL A 1 117 ? 10.616 2.306 -6.161 1.00 98.75 117 VAL A C 1
ATOM 922 O O . VAL A 1 117 ? 10.711 3.226 -6.969 1.00 98.75 117 VAL A O 1
ATOM 925 N N . ARG A 1 118 ? 11.526 1.335 -6.061 1.00 98.75 118 ARG A N 1
ATOM 926 C CA . ARG A 1 118 ? 12.607 1.159 -7.034 1.00 98.75 118 ARG A CA 1
ATOM 927 C C . ARG A 1 118 ? 12.177 0.188 -8.112 1.00 98.75 118 ARG A C 1
ATOM 929 O O . ARG A 1 118 ? 11.770 -0.942 -7.823 1.00 98.75 118 ARG A O 1
ATOM 936 N N . MET A 1 119 ? 12.321 0.609 -9.355 1.00 98.50 119 MET A N 1
ATOM 937 C CA . MET A 1 119 ? 12.019 -0.187 -10.530 1.00 98.50 119 MET A CA 1
ATOM 938 C C . MET A 1 119 ? 13.281 -0.879 -11.050 1.00 98.50 119 MET A C 1
ATOM 940 O O . MET A 1 119 ? 14.394 -0.373 -10.939 1.00 98.50 119 MET A O 1
ATOM 944 N N . ARG A 1 120 ? 13.103 -2.050 -11.658 1.00 97.62 120 ARG A N 1
ATOM 945 C CA . ARG A 1 120 ? 14.108 -2.719 -12.491 1.00 97.62 120 ARG A CA 1
ATOM 946 C C . ARG A 1 120 ? 13.406 -3.286 -13.712 1.00 97.62 120 ARG A C 1
ATOM 948 O O . ARG A 1 120 ? 12.408 -3.983 -13.563 1.00 97.62 120 ARG A O 1
ATOM 955 N N . ASP A 1 121 ? 13.885 -2.951 -14.907 1.00 94.44 121 ASP A N 1
ATOM 956 C CA . ASP A 1 121 ? 13.347 -3.452 -16.182 1.00 94.44 121 ASP A CA 1
ATOM 957 C C . ASP A 1 121 ? 11.817 -3.277 -16.335 1.00 94.44 121 ASP A C 1
ATOM 959 O O . ASP A 1 121 ? 11.127 -4.095 -16.942 1.00 94.44 121 ASP A O 1
ATOM 963 N N . GLY A 1 122 ? 11.263 -2.201 -15.757 1.00 95.19 122 GLY A N 1
ATOM 964 C CA . GLY A 1 122 ? 9.819 -1.936 -15.750 1.00 95.19 122 GLY A CA 1
ATOM 965 C C . GLY A 1 122 ? 9.009 -2.790 -14.767 1.00 95.19 122 GLY A C 1
ATOM 966 O O . GLY A 1 122 ? 7.802 -2.925 -14.956 1.00 95.19 122 GLY A O 1
ATOM 967 N N . ARG A 1 123 ? 9.639 -3.352 -13.727 1.00 98.19 123 ARG A N 1
ATOM 968 C CA . ARG A 1 123 ? 9.014 -4.112 -12.630 1.00 98.19 123 ARG A CA 1
ATOM 969 C C . ARG A 1 123 ? 9.358 -3.508 -11.272 1.00 98.19 123 ARG A C 1
ATOM 971 O O . ARG A 1 123 ? 10.456 -2.988 -11.103 1.00 98.19 123 ARG A O 1
ATOM 978 N N . LEU A 1 124 ? 8.460 -3.635 -10.295 1.00 98.56 124 LEU A N 1
ATOM 979 C CA . LEU A 1 124 ? 8.703 -3.177 -8.922 1.00 98.56 124 LEU A CA 1
ATOM 980 C C . LEU A 1 124 ? 9.707 -4.118 -8.238 1.00 98.56 124 LEU A C 1
ATOM 982 O O . LEU A 1 124 ? 9.380 -5.278 -7.979 1.00 98.56 124 LEU A O 1
ATOM 986 N N . ALA A 1 125 ? 10.921 -3.640 -7.962 1.00 98.75 125 ALA A N 1
ATOM 987 C CA . ALA A 1 125 ? 12.022 -4.423 -7.393 1.00 98.75 125 ALA A CA 1
ATOM 988 C C . ALA A 1 125 ? 12.225 -4.182 -5.888 1.00 98.75 125 ALA A C 1
ATOM 990 O O . ALA A 1 125 ? 12.614 -5.099 -5.158 1.00 98.75 125 ALA A O 1
ATOM 991 N N . GLU A 1 126 ? 11.908 -2.979 -5.416 1.00 98.81 126 GLU A N 1
ATOM 992 C CA . GLU A 1 126 ? 11.929 -2.587 -4.006 1.00 98.81 126 GLU A CA 1
ATOM 993 C C . GLU A 1 126 ? 10.733 -1.662 -3.733 1.00 98.81 126 GLU A C 1
ATOM 995 O O . GLU A 1 126 ? 10.416 -0.834 -4.583 1.00 98.81 126 GLU A O 1
ATOM 1000 N N . ASP A 1 127 ? 10.075 -1.774 -2.579 1.00 98.69 127 ASP A N 1
ATOM 1001 C CA . ASP A 1 127 ? 9.113 -0.768 -2.091 1.00 98.69 127 ASP A CA 1
ATOM 1002 C C . ASP A 1 127 ? 9.420 -0.443 -0.627 1.00 98.69 127 ASP A C 1
ATOM 1004 O O . ASP A 1 127 ? 9.424 -1.336 0.225 1.00 98.69 127 ASP A O 1
ATOM 1008 N N . THR A 1 128 ? 9.671 0.830 -0.328 1.00 98.81 128 THR A N 1
ATOM 1009 C CA . THR A 1 128 ? 9.712 1.348 1.042 1.00 98.81 128 THR A CA 1
ATOM 1010 C C . THR A 1 128 ? 8.399 2.056 1.353 1.00 98.81 128 THR A C 1
ATOM 1012 O O . THR A 1 128 ? 8.161 3.188 0.928 1.00 98.81 128 THR A O 1
ATOM 1015 N N . PHE A 1 129 ? 7.557 1.373 2.126 1.00 98.25 129 PHE A N 1
ATOM 1016 C CA . PHE A 1 129 ? 6.184 1.761 2.413 1.00 98.25 129 PHE A CA 1
ATOM 1017 C C . PHE A 1 129 ? 6.040 2.403 3.792 1.00 98.25 129 PHE A C 1
ATOM 1019 O O . PHE A 1 129 ? 6.376 1.821 4.833 1.00 98.25 129 PHE A O 1
ATOM 1026 N N . TYR A 1 130 ? 5.460 3.596 3.776 1.00 98.00 130 TYR A N 1
ATOM 1027 C CA . TYR A 1 130 ? 5.100 4.405 4.926 1.00 98.00 130 TYR A CA 1
ATOM 1028 C C . TYR A 1 130 ? 3.579 4.508 5.009 1.00 98.00 130 TYR A C 1
ATOM 1030 O O . TYR A 1 130 ? 2.901 4.744 4.013 1.00 98.00 130 TYR A O 1
ATOM 1038 N N . VAL A 1 131 ? 3.033 4.386 6.214 1.00 95.62 131 VAL A N 1
ATOM 1039 C CA . VAL A 1 131 ? 1.597 4.520 6.477 1.00 95.62 131 VAL A CA 1
ATOM 1040 C C . VAL A 1 131 ? 1.381 5.387 7.708 1.00 95.62 131 VAL A C 1
ATOM 1042 O O . VAL A 1 131 ? 2.141 5.288 8.675 1.00 95.62 131 VAL A O 1
ATOM 1045 N N . ASP A 1 132 ? 0.332 6.211 7.695 1.00 94.69 132 ASP A N 1
ATOM 1046 C CA . ASP A 1 132 ? -0.129 6.965 8.866 1.00 94.69 132 ASP A CA 1
ATOM 1047 C C . ASP A 1 132 ? -0.771 6.027 9.907 1.00 94.69 132 ASP A C 1
ATOM 1049 O O . ASP A 1 132 ? -1.982 6.008 10.140 1.00 94.69 132 ASP A O 1
ATOM 1053 N N . LEU A 1 133 ? 0.063 5.194 10.533 1.00 92.06 133 LEU A N 1
ATOM 1054 C CA . LEU A 1 133 ? -0.364 4.226 11.537 1.00 92.06 133 LEU A CA 1
ATOM 1055 C C . LEU A 1 133 ? -0.974 4.921 12.766 1.00 92.06 133 LEU A C 1
ATOM 1057 O O . LEU A 1 133 ? -1.880 4.369 13.387 1.00 92.06 133 LEU A O 1
ATOM 1061 N N . ALA A 1 134 ? -0.528 6.136 13.101 1.00 89.25 134 ALA A N 1
ATOM 1062 C CA . ALA A 1 134 ? -1.112 6.926 14.183 1.00 89.25 134 ALA A CA 1
ATOM 1063 C C . ALA A 1 134 ? -2.566 7.316 13.862 1.00 89.25 134 ALA A C 1
ATOM 1065 O O . ALA A 1 134 ? -3.455 7.072 14.682 1.00 89.25 134 ALA A O 1
ATOM 1066 N N . GLY A 1 135 ? -2.826 7.823 12.653 1.00 90.19 135 GLY A N 1
ATOM 1067 C CA . GLY A 1 135 ? -4.168 8.127 12.158 1.00 90.19 135 GLY A CA 1
ATOM 1068 C C . GLY A 1 135 ? -5.077 6.897 12.074 1.00 90.19 135 GLY A C 1
ATOM 1069 O O . GLY A 1 135 ? -6.250 6.980 12.446 1.00 90.19 135 GLY A O 1
ATOM 1070 N N . VAL A 1 136 ? -4.556 5.731 11.666 1.00 92.75 136 VAL A N 1
ATOM 1071 C CA . VAL A 1 136 ? -5.320 4.464 11.692 1.00 92.75 136 VAL A CA 1
ATOM 1072 C C . VAL A 1 136 ? -5.685 4.062 13.122 1.00 92.75 136 VAL A C 1
ATOM 1074 O O . VAL A 1 136 ? -6.845 3.770 13.415 1.00 92.75 136 VAL A O 1
ATOM 1077 N N . LEU A 1 137 ? -4.717 4.069 14.039 1.00 91.19 137 LEU A N 1
ATOM 1078 C CA . LEU A 1 137 ? -4.940 3.689 15.435 1.00 91.19 137 LEU A CA 1
ATOM 1079 C C . LEU A 1 137 ? -5.881 4.671 16.158 1.00 91.19 137 LEU A C 1
ATOM 1081 O O . LEU A 1 137 ? -6.673 4.238 16.995 1.00 91.19 137 LEU A O 1
ATOM 1085 N N . GLY A 1 138 ? -5.870 5.956 15.791 1.00 89.31 138 GLY A N 1
ATOM 1086 C CA . GLY A 1 138 ? -6.856 6.948 16.228 1.00 89.31 138 GLY A CA 1
ATOM 1087 C C . GLY A 1 138 ? -8.281 6.619 15.763 1.00 89.31 138 GLY A C 1
ATOM 1088 O O . GLY A 1 138 ? -9.193 6.564 16.584 1.00 89.31 138 GLY A O 1
ATOM 1089 N N . GLN A 1 139 ? -8.479 6.291 14.479 1.00 91.81 139 GLN A N 1
ATOM 1090 C CA . GLN A 1 139 ? -9.785 5.860 13.937 1.00 91.81 139 GLN A CA 1
ATOM 1091 C C . GLN A 1 139 ? -10.301 4.564 14.594 1.00 91.81 139 GLN A C 1
ATOM 1093 O O . GLN A 1 139 ? -11.502 4.393 14.833 1.00 91.81 139 GLN A O 1
ATOM 1098 N N . LEU A 1 140 ? -9.392 3.660 14.966 1.00 89.88 140 LEU A N 1
ATOM 1099 C CA . LEU A 1 140 ? -9.706 2.456 15.742 1.0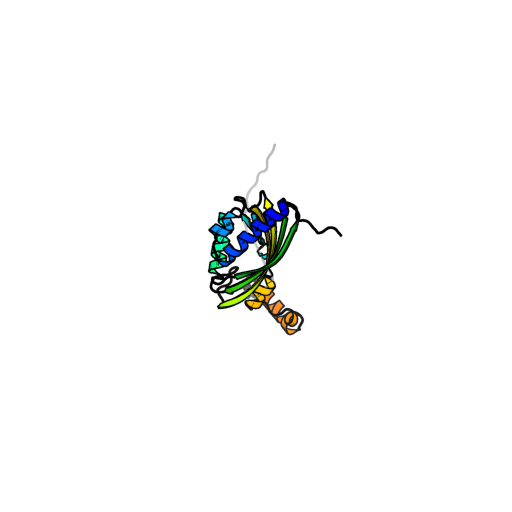0 89.88 140 LEU A CA 1
ATOM 1100 C C . LEU A 1 140 ? -9.957 2.738 17.238 1.00 89.88 140 LEU A C 1
ATOM 1102 O O . LEU A 1 140 ? -10.419 1.854 17.953 1.00 89.88 140 LEU A O 1
ATOM 1106 N N . GLY A 1 141 ? -9.774 3.975 17.711 1.00 86.75 141 GLY A N 1
ATOM 1107 C CA . GLY A 1 141 ? -9.993 4.379 19.106 1.00 86.75 141 GLY A CA 1
ATOM 1108 C C . GLY A 1 141 ? -8.903 3.902 20.070 1.00 86.75 141 GLY A C 1
ATOM 1109 O O . GLY A 1 141 ? -9.132 3.839 21.275 1.00 86.75 141 GLY A O 1
ATOM 1110 N N . LEU A 1 142 ? -7.729 3.538 19.545 1.00 84.50 142 LEU A N 1
ATOM 1111 C CA . LEU A 1 142 ? -6.578 3.042 20.308 1.00 84.50 142 LEU A CA 1
ATOM 1112 C C . LEU A 1 142 ? -5.601 4.156 20.714 1.00 84.50 142 LEU A C 1
ATOM 1114 O O . LEU A 1 142 ? -4.734 3.923 21.556 1.00 84.50 142 LEU A O 1
ATOM 1118 N N . PHE A 1 143 ? -5.766 5.361 20.162 1.00 75.38 143 PHE A N 1
ATOM 1119 C CA . PHE A 1 143 ? -5.152 6.590 20.660 1.00 75.38 143 PHE A CA 1
ATOM 1120 C C . PHE A 1 143 ? -6.213 7.671 20.892 1.00 75.38 143 PHE A C 1
ATOM 1122 O O . PHE A 1 143 ? -7.151 7.775 20.098 1.00 75.38 143 PHE A O 1
ATOM 1129 N N . PRO A 1 144 ? -6.066 8.503 21.940 1.00 65.31 144 PRO A N 1
ATOM 1130 C CA . PRO A 1 144 ? -6.805 9.750 22.021 1.00 65.31 144 PRO A CA 1
ATOM 1131 C C . PRO A 1 144 ? -6.310 10.726 20.934 1.00 65.31 144 PRO A C 1
ATOM 1133 O O . PRO A 1 144 ? -5.129 10.691 20.575 1.00 65.31 144 PRO A O 1
ATOM 1136 N N . PRO A 1 145 ? -7.177 11.631 20.455 1.00 64.50 145 PRO A N 1
ATOM 1137 C CA . PRO A 1 145 ? -6.779 12.823 19.709 1.00 64.50 145 PRO A CA 1
ATOM 1138 C C . PRO A 1 145 ? -5.593 13.579 20.351 1.00 64.50 145 PRO A C 1
ATOM 1140 O O . PRO A 1 145 ? -5.489 13.674 21.579 1.00 64.50 145 PRO A O 1
ATOM 1143 N N . LEU A 1 146 ? -4.665 14.089 19.529 1.00 66.06 146 LEU A N 1
ATOM 1144 C CA . LEU A 1 146 ? -3.421 14.723 20.006 1.00 66.06 146 LEU A CA 1
ATOM 1145 C C . LEU A 1 146 ? -3.656 16.079 20.697 1.00 66.06 146 LEU A C 1
ATOM 1147 O O . LEU A 1 146 ? -2.929 16.431 21.621 1.00 66.06 146 LEU A O 1
ATOM 1151 N N . ASP A 1 147 ? -4.703 16.802 20.312 1.00 66.31 147 ASP A N 1
ATOM 1152 C CA . ASP A 1 147 ? -5.195 17.998 21.005 1.00 66.31 147 ASP A CA 1
ATOM 1153 C C . ASP A 1 147 ? -5.624 17.681 22.449 1.00 66.31 147 ASP A C 1
ATOM 1155 O O . ASP A 1 147 ? -5.273 18.406 23.384 1.00 66.31 147 ASP A O 1
ATOM 1159 N N . LEU A 1 148 ? -6.289 16.54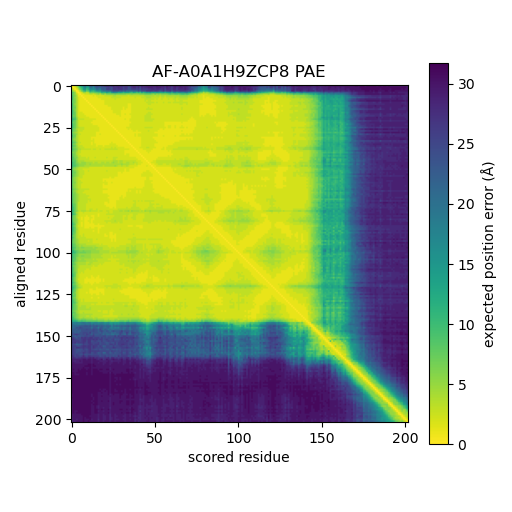1 22.672 1.00 61.56 148 LEU A N 1
ATOM 1160 C CA . LEU A 1 148 ? -6.578 16.064 24.023 1.00 61.56 148 LEU A CA 1
ATOM 1161 C C . LEU A 1 148 ? -5.297 15.696 24.774 1.00 61.56 148 LEU A C 1
ATOM 1163 O O . LEU A 1 148 ? -5.228 15.963 25.977 1.00 61.56 148 LEU A O 1
ATOM 1167 N N . ALA A 1 149 ? -4.282 15.136 24.107 1.00 60.16 149 ALA A N 1
ATOM 1168 C CA . ALA A 1 149 ? -3.004 14.774 24.728 1.00 60.16 149 ALA A CA 1
ATOM 1169 C C . ALA A 1 149 ? -2.256 15.981 25.332 1.00 60.16 149 ALA A C 1
ATOM 1171 O O . ALA A 1 149 ? -1.566 15.804 26.334 1.00 60.16 149 ALA A O 1
ATOM 1172 N N . GLU A 1 150 ? -2.465 17.198 24.815 1.00 62.78 150 GLU A N 1
ATOM 1173 C CA . GLU A 1 150 ? -1.934 18.446 25.391 1.00 62.78 150 GLU A CA 1
ATOM 1174 C C . GLU A 1 150 ? -2.714 18.970 26.612 1.00 62.78 150 GLU A C 1
ATOM 1176 O O . GLU A 1 150 ? -2.254 19.857 27.345 1.00 62.78 150 GLU A O 1
ATOM 1181 N N . THR A 1 151 ? -3.882 18.403 26.913 1.00 69.50 151 THR A N 1
ATOM 1182 C CA . THR A 1 151 ? -4.631 18.747 28.128 1.00 69.50 151 THR A CA 1
ATOM 1183 C C . THR A 1 151 ? -4.069 18.026 29.357 1.00 69.50 151 THR A C 1
ATOM 1185 O O . THR A 1 151 ? -3.479 16.946 29.276 1.00 69.50 151 THR A O 1
ATOM 1188 N N . ARG A 1 152 ? -4.323 18.570 30.559 1.00 66.19 152 ARG A N 1
ATOM 1189 C CA . ARG A 1 152 ? -3.962 17.898 31.827 1.00 66.19 152 ARG A CA 1
ATOM 1190 C C . ARG A 1 152 ? -4.547 16.482 31.949 1.00 66.19 152 ARG A C 1
ATOM 1192 O O . ARG A 1 152 ? -3.924 15.620 32.564 1.00 66.19 152 ARG A O 1
ATOM 1199 N N . TRP A 1 153 ? -5.715 16.247 31.348 1.00 61.00 153 TRP A N 1
ATOM 1200 C CA . TRP A 1 153 ? -6.420 14.970 31.396 1.00 61.00 153 TRP A CA 1
ATOM 1201 C C . TRP A 1 153 ? -5.905 13.980 30.347 1.00 61.00 153 TRP A C 1
ATOM 1203 O O . TRP A 1 153 ? -5.691 12.819 30.684 1.00 61.00 153 TRP A O 1
ATOM 1213 N N . GLY A 1 154 ? -5.597 14.425 29.124 1.00 63.03 154 GLY A N 1
ATOM 1214 C CA . GLY A 1 154 ? -4.965 13.563 28.121 1.00 63.03 154 GLY A CA 1
ATOM 1215 C C . GLY A 1 154 ? -3.521 13.203 28.465 1.00 63.03 154 GLY A C 1
ATOM 1216 O O . GLY A 1 154 ? -3.157 12.040 28.319 1.00 63.03 154 GLY A O 1
ATOM 1217 N N . ARG A 1 155 ? -2.728 14.114 29.055 1.00 65.38 155 ARG A N 1
ATOM 1218 C CA . ARG A 1 155 ? -1.411 13.758 29.627 1.00 65.38 155 ARG A CA 1
ATOM 1219 C C . ARG A 1 155 ? -1.517 12.687 30.716 1.00 65.38 155 ARG A C 1
ATOM 1221 O O . ARG A 1 155 ? -0.660 11.807 30.794 1.00 65.38 155 ARG A O 1
ATOM 1228 N N . ALA A 1 156 ? -2.557 12.737 31.553 1.00 64.56 156 ALA A N 1
ATOM 1229 C CA . ALA A 1 156 ? -2.813 11.704 32.558 1.00 64.56 156 ALA A CA 1
ATOM 1230 C C . ALA A 1 156 ? -3.240 10.371 31.911 1.00 64.56 156 ALA A C 1
ATOM 1232 O O . ALA A 1 156 ? -2.674 9.329 32.240 1.00 64.56 156 ALA A O 1
ATOM 1233 N N . GLY A 1 157 ? -4.163 10.404 30.944 1.00 63.75 157 GLY A N 1
ATOM 1234 C CA . GLY A 1 157 ? -4.614 9.225 30.198 1.00 63.75 157 GLY A CA 1
ATOM 1235 C C . GLY A 1 157 ? -3.491 8.538 29.415 1.00 63.75 157 GLY A C 1
ATOM 1236 O O . GLY A 1 157 ? -3.343 7.320 29.497 1.00 63.75 157 GLY A O 1
ATOM 1237 N N . LEU A 1 158 ? -2.635 9.309 28.736 1.00 62.44 158 LEU A N 1
ATOM 1238 C CA . LEU A 1 158 ? -1.474 8.798 28.004 1.00 62.44 158 LEU A CA 1
ATOM 1239 C C . LEU A 1 158 ? -0.478 8.102 28.945 1.00 62.44 158 LEU A C 1
ATOM 1241 O O . LEU A 1 158 ? -0.012 7.005 28.645 1.00 62.44 158 LEU A O 1
ATOM 1245 N N . ARG A 1 159 ? -0.205 8.684 30.123 1.00 60.75 159 ARG A N 1
ATOM 1246 C CA . ARG A 1 159 ? 0.634 8.047 31.155 1.00 60.75 159 ARG A CA 1
ATOM 1247 C C . ARG A 1 159 ? 0.041 6.722 31.640 1.00 60.75 159 ARG A C 1
ATOM 1249 O O . ARG A 1 159 ? 0.783 5.755 31.780 1.00 60.75 159 ARG A O 1
ATOM 1256 N N . VAL A 1 160 ? -1.275 6.647 31.848 1.00 60.66 160 VAL A N 1
ATOM 1257 C CA . VAL A 1 160 ? -1.957 5.395 32.224 1.00 60.66 160 VAL A CA 1
ATOM 1258 C C . VAL A 1 160 ? -1.862 4.351 31.104 1.00 60.66 160 VAL A C 1
ATOM 1260 O O . VAL A 1 160 ? -1.492 3.212 31.378 1.00 60.66 160 VAL A O 1
ATOM 1263 N N . ALA A 1 161 ? -2.097 4.729 29.844 1.00 60.69 161 ALA A N 1
ATOM 1264 C CA . ALA A 1 161 ? -1.979 3.825 28.695 1.00 60.69 161 ALA A CA 1
ATOM 1265 C C . ALA A 1 161 ? -0.552 3.265 28.511 1.00 60.69 161 ALA A C 1
ATOM 1267 O O . ALA A 1 161 ? -0.384 2.084 28.202 1.00 60.69 161 ALA A O 1
ATOM 1268 N N . VAL A 1 162 ? 0.478 4.085 28.755 1.00 59.25 162 VAL A N 1
ATOM 1269 C CA . VAL A 1 162 ? 1.888 3.656 28.752 1.00 59.25 162 VAL A CA 1
ATOM 1270 C C . VAL A 1 162 ? 2.183 2.693 29.909 1.00 59.25 162 VAL A C 1
ATOM 1272 O O . VAL A 1 162 ? 2.808 1.655 29.696 1.00 59.25 162 VAL A O 1
ATOM 1275 N N . LEU A 1 163 ? 1.701 2.982 31.123 1.00 56.50 163 LEU A N 1
ATOM 1276 C CA . LEU A 1 163 ? 1.926 2.134 32.302 1.00 56.50 163 LEU A CA 1
ATOM 1277 C C . LEU A 1 163 ? 1.242 0.761 32.180 1.00 56.50 163 LEU A C 1
ATOM 1279 O O . LEU A 1 163 ? 1.858 -0.260 32.497 1.00 56.50 163 LEU A O 1
ATOM 1283 N N . LEU A 1 164 ? 0.008 0.717 31.663 1.00 55.88 164 LEU A N 1
ATOM 1284 C CA . LEU A 1 164 ? -0.770 -0.518 31.477 1.00 55.88 164 LEU A CA 1
ATOM 1285 C C . LEU A 1 164 ? -0.160 -1.490 30.450 1.00 55.88 164 LEU A C 1
ATOM 1287 O O . LEU A 1 164 ? -0.480 -2.676 30.477 1.00 55.88 164 LEU A O 1
ATOM 1291 N N . ARG A 1 165 ? 0.741 -1.023 29.573 1.00 47.88 165 ARG A N 1
ATOM 1292 C CA . ARG A 1 165 ? 1.464 -1.867 28.604 1.00 47.88 165 ARG A CA 1
ATOM 1293 C C . ARG A 1 165 ? 2.755 -2.494 29.144 1.00 47.88 165 ARG A C 1
ATOM 1295 O O . ARG A 1 165 ? 3.400 -3.239 28.412 1.00 47.88 165 ARG A O 1
ATOM 1302 N N . SER A 1 166 ? 3.135 -2.244 30.399 1.00 42.81 166 SER A N 1
ATOM 1303 C CA . SER A 1 166 ? 4.319 -2.870 31.004 1.00 42.81 166 SER A CA 1
ATOM 1304 C C . SER A 1 166 ? 3.986 -4.245 31.624 1.00 42.81 166 SER A C 1
ATOM 1306 O O . SER A 1 166 ? 3.232 -4.323 32.599 1.00 42.81 166 SER A O 1
ATOM 1308 N N . PRO A 1 167 ? 4.522 -5.370 31.104 1.00 44.00 167 PRO A N 1
ATOM 1309 C CA . PRO A 1 167 ? 4.222 -6.682 31.662 1.00 44.00 167 PRO A CA 1
ATOM 1310 C C . PRO A 1 167 ? 4.922 -6.881 33.017 1.00 44.00 167 PRO A C 1
ATOM 1312 O O . PRO A 1 167 ? 6.121 -7.129 33.090 1.00 44.00 167 PRO A O 1
ATOM 1315 N N . ARG A 1 168 ? 4.115 -6.866 34.087 1.00 50.38 168 ARG A N 1
ATOM 1316 C CA . ARG A 1 168 ? 4.399 -7.384 35.444 1.00 50.38 168 ARG A CA 1
ATOM 1317 C C . ARG A 1 168 ? 5.526 -6.703 36.249 1.00 50.38 168 ARG A C 1
ATOM 1319 O O . ARG A 1 168 ? 6.669 -7.148 36.257 1.00 50.38 168 ARG A O 1
ATOM 1326 N N . ARG A 1 169 ? 5.132 -5.793 37.153 1.00 47.66 169 ARG A N 1
ATOM 1327 C CA . ARG A 1 169 ? 5.803 -5.578 38.462 1.00 47.66 169 ARG A CA 1
ATOM 1328 C C . ARG A 1 169 ? 4.823 -5.427 39.643 1.00 47.66 169 ARG A C 1
ATOM 1330 O O . ARG A 1 169 ? 5.040 -4.616 40.535 1.00 47.66 169 ARG A O 1
ATOM 1337 N N . VAL A 1 170 ? 3.757 -6.235 39.689 1.00 43.75 170 VAL A N 1
ATOM 1338 C CA . VAL A 1 170 ? 2.840 -6.303 40.853 1.00 43.75 170 VAL A CA 1
ATOM 1339 C C . VAL A 1 170 ? 2.567 -7.755 41.269 1.00 43.75 170 VAL A C 1
ATOM 1341 O O . VAL A 1 170 ? 1.442 -8.228 41.231 1.00 43.75 170 VAL A O 1
ATOM 1344 N N . LEU A 1 171 ? 3.622 -8.472 41.665 1.00 41.91 171 LEU A N 1
ATOM 1345 C CA . LEU A 1 171 ? 3.547 -9.699 42.479 1.00 41.91 171 LEU A CA 1
ATOM 1346 C C . LEU A 1 171 ? 4.815 -9.805 43.351 1.00 41.91 171 LEU A C 1
ATOM 1348 O O . LEU A 1 171 ? 5.631 -10.710 43.218 1.00 41.91 171 LEU A O 1
ATOM 1352 N N . ALA A 1 172 ? 5.000 -8.816 44.228 1.00 41.16 172 ALA A N 1
ATOM 1353 C CA . ALA A 1 172 ? 6.077 -8.788 45.224 1.00 41.16 172 ALA A CA 1
ATOM 1354 C C . ALA A 1 172 ? 5.605 -8.172 46.557 1.00 41.16 172 ALA A C 1
ATOM 1356 O O . ALA A 1 172 ? 6.337 -7.450 47.232 1.00 41.16 172 ALA A O 1
ATOM 1357 N N . THR A 1 173 ? 4.359 -8.443 46.951 1.00 42.84 173 THR A N 1
ATOM 1358 C CA . THR A 1 173 ? 3.819 -8.062 48.260 1.00 42.84 173 THR A CA 1
ATOM 1359 C C . THR A 1 173 ? 3.797 -9.261 49.212 1.00 42.84 173 THR A C 1
ATOM 1361 O O . THR A 1 173 ? 3.286 -10.327 48.893 1.00 42.84 173 THR A O 1
ATOM 1364 N N . ARG A 1 174 ? 4.317 -9.040 50.430 1.00 47.97 174 ARG A N 1
ATOM 1365 C CA . ARG A 1 174 ? 4.260 -9.926 51.616 1.00 47.97 174 ARG A CA 1
ATOM 1366 C C . ARG A 1 174 ? 5.063 -11.245 51.596 1.00 47.97 174 ARG A C 1
ATOM 1368 O O . ARG A 1 174 ? 4.488 -12.322 51.719 1.00 47.97 174 ARG A O 1
ATOM 1375 N N . ARG A 1 175 ? 6.395 -11.150 51.748 1.00 45.16 175 ARG A N 1
ATOM 1376 C CA . ARG A 1 175 ? 7.146 -12.083 52.634 1.00 45.16 175 ARG A CA 1
ATOM 1377 C C . ARG A 1 175 ? 8.473 -11.537 53.204 1.00 45.16 175 ARG A C 1
ATOM 1379 O O . ARG A 1 175 ? 9.484 -12.221 53.208 1.00 45.16 175 ARG A O 1
ATOM 1386 N N . ALA A 1 176 ? 8.459 -10.318 53.756 1.00 46.06 176 ALA A N 1
ATOM 1387 C CA . ALA A 1 176 ? 9.627 -9.724 54.434 1.00 46.06 176 ALA A CA 1
ATOM 1388 C C . ALA A 1 176 ? 9.256 -8.863 55.665 1.00 46.06 176 ALA A C 1
ATOM 1390 O O . ALA A 1 176 ? 9.698 -7.728 55.810 1.00 46.06 176 ALA A O 1
ATOM 1391 N N . ARG A 1 177 ? 8.406 -9.382 56.567 1.00 48.97 177 ARG A N 1
ATOM 1392 C CA . ARG A 1 177 ? 8.116 -8.732 57.867 1.00 48.97 177 ARG A CA 1
ATOM 1393 C C . ARG A 1 177 ? 7.839 -9.733 59.002 1.00 48.97 177 ARG A C 1
ATOM 1395 O O . ARG A 1 177 ? 6.875 -9.592 59.746 1.00 48.97 177 ARG A O 1
ATOM 1402 N N . ARG A 1 178 ? 8.686 -10.766 59.130 1.00 46.09 178 ARG A N 1
ATOM 1403 C CA . ARG A 1 178 ? 8.782 -11.615 60.341 1.00 46.09 178 ARG A CA 1
ATOM 1404 C C . ARG A 1 178 ? 10.078 -12.446 60.377 1.00 46.09 178 ARG A C 1
ATOM 1406 O O . ARG A 1 178 ? 10.060 -13.642 60.119 1.00 46.09 178 ARG A O 1
ATOM 1413 N N . ARG A 1 179 ? 11.200 -11.797 60.709 1.00 43.97 179 ARG A N 1
ATOM 1414 C CA . ARG A 1 179 ? 12.367 -12.366 61.425 1.00 43.97 179 ARG A CA 1
ATOM 1415 C C . ARG A 1 179 ? 13.338 -11.223 61.723 1.00 43.97 179 ARG A C 1
ATOM 1417 O O . ARG A 1 179 ? 14.044 -10.758 60.842 1.00 43.97 179 ARG A O 1
ATOM 1424 N N . GLY A 1 180 ? 13.266 -10.708 62.949 1.00 34.91 180 GLY A N 1
ATOM 1425 C CA . GLY A 1 180 ? 13.966 -9.482 63.340 1.00 34.91 180 GLY A CA 1
ATOM 1426 C C . GLY A 1 180 ? 13.691 -9.035 64.776 1.00 34.91 180 GLY A C 1
ATOM 1427 O O . GLY A 1 180 ? 13.482 -7.847 64.992 1.00 34.91 180 GLY A O 1
ATOM 1428 N N . ARG A 1 181 ? 13.631 -9.973 65.740 1.00 37.19 181 ARG A N 1
ATOM 1429 C CA . ARG A 1 181 ? 13.820 -9.705 67.184 1.00 37.19 181 ARG A CA 1
ATOM 1430 C C . ARG A 1 181 ? 13.851 -10.994 68.023 1.00 37.19 181 ARG A C 1
ATOM 1432 O O . ARG A 1 181 ? 12.811 -11.481 68.447 1.00 37.19 181 ARG A O 1
ATOM 1439 N N . ALA A 1 182 ? 15.058 -11.514 68.228 1.00 39.09 182 ALA A N 1
ATOM 1440 C CA . ALA A 1 182 ? 15.551 -12.302 69.370 1.00 39.09 182 ALA A CA 1
ATOM 1441 C C . ALA A 1 182 ? 17.012 -12.673 69.027 1.00 39.09 182 ALA A C 1
ATOM 1443 O O . ALA A 1 182 ? 17.265 -13.078 67.899 1.00 39.09 182 ALA A O 1
ATOM 1444 N N . GLY A 1 183 ? 18.026 -12.525 69.880 1.00 33.19 183 GLY A N 1
ATOM 1445 C CA . GLY A 1 183 ? 18.022 -12.023 71.254 1.00 33.19 183 GLY A CA 1
ATOM 1446 C C . GLY A 1 183 ? 19.200 -12.595 72.054 1.00 33.19 183 GLY A C 1
ATOM 1447 O O . GLY A 1 183 ? 19.003 -13.559 72.766 1.00 33.19 183 GLY A O 1
ATOM 1448 N N . ARG A 1 184 ? 20.398 -12.009 71.887 1.00 35.06 184 ARG A N 1
ATOM 1449 C CA . ARG A 1 184 ? 21.613 -12.070 72.745 1.00 35.06 184 ARG A CA 1
ATOM 1450 C C . ARG A 1 184 ? 21.870 -13.288 73.686 1.00 35.06 184 ARG A C 1
ATOM 1452 O O . ARG A 1 184 ? 21.275 -13.360 74.748 1.00 35.06 184 ARG A O 1
ATOM 1459 N N . ALA A 1 185 ? 22.976 -13.989 73.379 1.00 33.12 185 ALA A N 1
ATOM 1460 C CA . ALA A 1 185 ? 24.178 -14.221 74.225 1.00 33.12 185 ALA A CA 1
ATOM 1461 C C . ALA A 1 185 ? 24.231 -15.258 75.390 1.00 33.12 185 ALA A C 1
ATOM 1463 O O . ALA A 1 185 ? 23.289 -15.396 76.156 1.00 33.12 185 ALA A O 1
ATOM 1464 N N . TRP A 1 186 ? 25.454 -15.822 75.562 1.00 28.98 186 TRP A N 1
ATOM 1465 C CA . TRP A 1 186 ? 26.023 -16.606 76.700 1.00 28.98 186 TRP A CA 1
ATOM 1466 C C . TRP A 1 186 ? 25.466 -18.041 76.942 1.00 28.98 186 TRP A C 1
ATOM 1468 O O . TRP A 1 186 ? 24.312 -18.292 76.625 1.00 28.98 186 TRP A O 1
ATOM 1478 N N . SER A 1 187 ? 26.199 -19.051 77.466 1.00 34.22 187 SER A N 1
ATOM 1479 C CA . SER A 1 187 ? 27.640 -19.222 77.824 1.00 34.22 187 SER A CA 1
ATOM 1480 C C . SER A 1 187 ? 27.997 -20.676 78.238 1.00 34.22 187 SER A C 1
ATOM 1482 O O . SER A 1 187 ? 27.177 -21.305 78.896 1.00 34.22 187 SER A O 1
ATOM 1484 N N . GLY A 1 188 ? 29.249 -21.127 78.007 1.00 29.39 188 GLY A N 1
ATOM 1485 C CA . GLY A 1 188 ? 29.887 -22.330 78.613 1.00 29.39 188 GLY A CA 1
ATOM 1486 C C . GLY A 1 188 ? 29.456 -23.702 78.046 1.00 29.39 188 GLY A C 1
ATOM 1487 O O . GLY A 1 188 ? 28.338 -23.834 77.569 1.00 29.39 188 GLY A O 1
ATOM 1488 N N . GLY A 1 189 ? 30.268 -24.772 78.043 1.00 29.12 189 GLY A N 1
ATOM 1489 C CA . GLY A 1 189 ? 31.699 -24.968 78.367 1.00 29.12 189 GLY A CA 1
ATOM 1490 C C . GLY A 1 189 ? 32.037 -26.481 78.432 1.00 29.12 189 GLY A C 1
ATOM 1491 O O . GLY A 1 189 ? 31.139 -27.220 78.804 1.00 29.12 189 GLY A O 1
ATOM 1492 N N . SER A 1 190 ? 33.276 -26.910 78.087 1.00 35.81 190 SER A N 1
ATOM 1493 C CA . SER A 1 190 ? 33.937 -28.243 78.333 1.00 35.81 190 SER A CA 1
ATOM 1494 C C . SER A 1 190 ? 33.108 -29.543 78.130 1.00 35.81 190 SER A C 1
ATOM 1496 O O . SER A 1 190 ? 32.047 -29.693 78.710 1.00 35.81 190 SER A O 1
ATOM 1498 N N . ALA A 1 191 ? 33.510 -30.613 77.437 1.00 37.50 191 ALA A N 1
ATOM 1499 C CA . ALA A 1 191 ? 34.789 -31.336 77.271 1.00 37.50 191 ALA A CA 1
ATOM 1500 C C . ALA A 1 191 ? 34.510 -32.521 76.277 1.00 37.50 191 ALA A 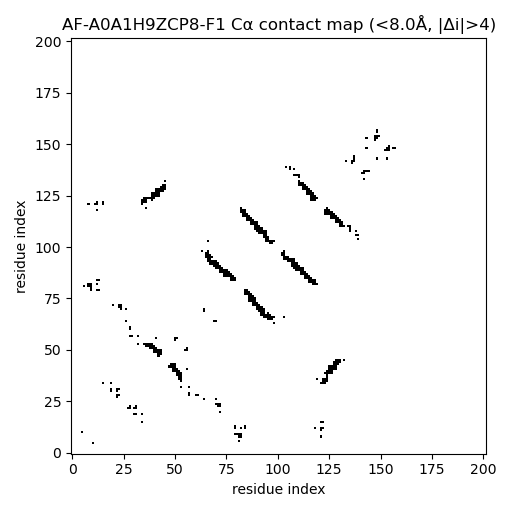C 1
ATOM 1502 O O . ALA A 1 191 ? 33.370 -32.636 75.832 1.00 37.50 191 ALA A O 1
ATOM 1503 N N . LEU A 1 192 ? 35.377 -33.461 75.855 1.00 33.84 192 LEU A N 1
ATOM 1504 C CA . LEU A 1 192 ? 36.811 -33.815 75.998 1.00 33.84 192 LEU A CA 1
ATOM 1505 C C . LEU A 1 192 ? 37.184 -34.713 74.774 1.00 33.84 192 LEU A C 1
ATOM 1507 O O . LEU A 1 192 ? 36.275 -35.190 74.093 1.00 33.84 192 LEU A O 1
ATOM 1511 N N . GLY A 1 193 ? 38.467 -35.009 74.511 1.00 32.09 193 GLY A N 1
ATOM 1512 C CA . GLY A 1 193 ? 38.882 -36.006 73.497 1.00 32.09 193 GLY A CA 1
ATOM 1513 C C . GLY A 1 193 ? 40.310 -35.796 72.975 1.00 32.09 193 GLY A C 1
ATOM 1514 O O . GLY A 1 193 ? 40.595 -34.760 72.384 1.00 32.09 193 GLY A O 1
ATOM 1515 N N . GLU A 1 194 ? 41.201 -36.757 73.221 1.00 33.41 194 GLU A N 1
ATOM 1516 C CA . GLU A 1 194 ? 42.670 -36.622 73.161 1.00 33.41 194 GLU A CA 1
ATOM 1517 C C . GLU A 1 194 ? 43.314 -37.595 72.141 1.00 33.41 194 GLU A C 1
ATOM 1519 O O . GLU A 1 194 ? 42.616 -38.464 71.620 1.00 33.41 194 GLU A O 1
ATOM 1524 N N . ALA A 1 195 ? 44.639 -37.478 71.938 1.00 37.41 195 ALA A N 1
ATOM 1525 C CA . ALA A 1 195 ? 45.543 -38.385 71.198 1.00 37.41 195 ALA A CA 1
ATOM 1526 C C . ALA A 1 195 ? 45.483 -38.324 69.642 1.00 37.41 195 ALA A C 1
ATOM 1528 O O . ALA A 1 195 ? 44.417 -38.176 69.054 1.00 37.41 195 ALA A O 1
ATOM 1529 N N . ASP A 1 196 ? 46.583 -38.433 68.881 1.00 38.56 196 ASP A N 1
ATOM 1530 C CA . ASP A 1 196 ? 48.026 -38.377 69.201 1.00 38.56 196 ASP A CA 1
ATOM 1531 C C . ASP A 1 196 ? 48.821 -37.908 67.953 1.00 38.56 196 ASP A C 1
ATOM 1533 O O . ASP A 1 196 ? 48.294 -37.922 66.838 1.00 38.56 196 ASP A O 1
ATOM 1537 N N . ALA A 1 197 ? 50.088 -37.513 68.113 1.00 45.50 197 ALA A N 1
ATOM 1538 C CA . ALA A 1 197 ? 51.017 -37.231 67.009 1.00 45.50 197 ALA A CA 1
ATOM 1539 C C . ALA A 1 197 ? 51.933 -38.444 66.719 1.00 45.50 197 ALA A C 1
ATOM 1541 O O . ALA A 1 197 ? 52.053 -39.345 67.545 1.00 45.50 197 ALA A O 1
ATOM 1542 N N . PRO A 1 198 ? 52.625 -38.482 65.562 1.00 53.44 198 PRO A N 1
ATOM 1543 C CA . PRO A 1 198 ? 53.987 -37.936 65.558 1.00 53.44 198 PRO A CA 1
ATOM 1544 C C . PRO A 1 198 ? 54.389 -37.189 64.268 1.00 53.44 198 PRO A C 1
ATOM 1546 O O . PRO A 1 198 ? 53.683 -37.170 63.261 1.00 53.44 198 PRO A O 1
ATOM 1549 N N . ARG A 1 199 ? 55.559 -36.538 64.324 1.00 50.84 199 ARG A N 1
ATOM 1550 C CA . ARG A 1 199 ? 56.185 -35.733 63.254 1.00 50.84 199 ARG A CA 1
ATOM 1551 C C . ARG A 1 199 ? 57.443 -36.434 62.666 1.00 50.84 199 ARG A C 1
ATOM 1553 O O . ARG A 1 199 ? 57.807 -37.491 63.175 1.00 50.84 199 ARG A O 1
ATOM 1560 N N . PRO A 1 200 ? 58.052 -35.917 61.572 1.00 52.06 200 PRO A N 1
ATOM 1561 C CA . PRO A 1 200 ? 58.853 -36.707 60.621 1.00 52.06 200 PRO A CA 1
ATOM 1562 C C . PRO A 1 200 ? 60.349 -36.796 60.990 1.00 52.06 200 PRO A C 1
ATOM 1564 O O . PRO A 1 200 ? 60.748 -36.364 62.072 1.00 52.06 200 PRO A O 1
ATOM 1567 N N . PRO A 1 201 ? 61.191 -37.314 60.076 1.00 59.97 201 PRO A N 1
ATOM 1568 C CA . PRO A 1 201 ? 62.099 -36.385 59.380 1.00 59.97 201 PRO A CA 1
ATOM 1569 C C . PRO A 1 201 ? 62.308 -36.697 57.880 1.00 59.97 201 PRO A C 1
ATOM 1571 O O . PRO A 1 201 ? 61.990 -37.793 57.421 1.00 59.97 201 PRO A O 1
ATOM 1574 N N . GLY A 1 202 ? 62.881 -35.740 57.137 1.00 44.94 202 GLY A N 1
ATOM 1575 C CA . GLY A 1 202 ? 63.264 -35.872 55.724 1.00 44.94 202 GLY A CA 1
ATOM 1576 C C . GLY A 1 202 ? 63.299 -34.530 55.011 1.00 44.94 202 GLY A C 1
ATOM 1577 O O . GLY A 1 202 ? 62.619 -34.431 53.971 1.00 44.94 202 GLY A O 1
#

Sequence (202 aa):
MDALTLTPTERRNLDTMAAVVPQWNRHDVAGILAHYDDRITWHDVARGRTLRGKQQVGDYLRGLFAALPDLRLDLTTRLPHGDDVAEEYTITGTHLGSLFGIPPTGRTLRIRAVSFVRMRDGRLAEDTFYVDLAGVLGQLGLFPPLDLAETRWGRAGLRVAVLLRSPRRVLATRRARRRGRAGRAWSGGSALGEADAPRPPG

InterPro domains:
  IPR009959 Polyketide cyclase SnoaL-like [PF07366] (22-140)
  IPR009959 Polyketide cyclase SnoaL-like [PTHR38436] (11-151)
  IPR032710 NTF2-like domain superfamily [SSF54427] (13-145)

Nearest PDB structures (foldseek):
  3kkg-assembly1_A-2  TM=8.721E-01  e=2.917E-13  Jannaschia sp. CCS1
  2gey-assembly3_C-2  TM=8.491E-01  e=2.279E-13  Streptomyces galilaeus
  2gey-assembly3_A  TM=8.118E-01  e=2.424E-13  Streptomyces galilaeus
  6hnn-assembly2_D  TM=8.436E-01  e=2.066E-11  Streptomyces antibioticus
  3lza-assembly2_C  TM=8.466E-01  e=2.939E-10  Shewanella denitrificans OS217

Organism: NCBI:txid1333667

Secondary structure (DSSP, 8-state):
-------HHHHHHHHHHHHHHHHHTTT-HHHHHHTEEEEEEEEETTTTEEEEHHHHHHHHHHHHHHH-TT-EEEEEEEEEETTEEEEEEEEEEE--S-BTTBPP---EEEEEEEEEEEEETTEEEEEEEEE-HHHHHHHTTSS--HHHHTSHHHHHHHHHHHHHTS-------SSSSS------------------------

pLDDT: mean 81.81, std 23.1, range [28.98, 98.81]